Protein AF-A0A7V9UKA4-F1 (afdb_monomer)

Sequence (189 aa):
MPNAYIVPIPAGATAKKGDIVLTWWQSGSGMNRATVVDDATPTEPVVRYLDIGYDNPAKSKDGTTGIGQMEEKLKPNSFVKINNPLEPGTSVAIQDGANMKKVQIIRVAGDKVFTVSPSGKIAVYDKARCTPMPIKSAAKAGETVKAVWAAMWIKDGTVTKVDPKIGRVFIKFGTDDKETAVPFGDVMK

pLDDT: mean 94.83, std 5.02, range [57.69, 98.62]

Structure (mmCIF, N/CA/C/O backbone):
data_AF-A0A7V9UKA4-F1
#
_entry.id   AF-A0A7V9UKA4-F1
#
loop_
_atom_site.group_PDB
_atom_site.id
_atom_site.type_symbol
_atom_site.label_atom_id
_atom_site.label_alt_id
_atom_site.label_comp_id
_atom_site.label_asym_id
_atom_site.label_entity_id
_atom_site.label_seq_id
_atom_site.pdbx_PDB_ins_code
_atom_site.Cartn_x
_atom_site.Cartn_y
_atom_site.Cartn_z
_atom_site.occupancy
_atom_site.B_iso_or_equiv
_atom_site.auth_seq_id
_atom_site.auth_comp_id
_atom_site.auth_asym_id
_atom_site.auth_atom_id
_atom_site.pdbx_PDB_model_num
ATOM 1 N N . MET A 1 1 ? -26.546 3.179 -6.352 1.00 57.69 1 MET A N 1
ATOM 2 C CA . MET A 1 1 ? -25.143 2.866 -6.707 1.00 57.69 1 MET A CA 1
ATOM 3 C C . MET A 1 1 ? -25.054 1.376 -7.016 1.00 57.69 1 MET A C 1
ATOM 5 O O . MET A 1 1 ? -25.584 0.615 -6.217 1.00 57.69 1 MET A O 1
ATOM 9 N N . PRO A 1 2 ? -24.470 0.936 -8.146 1.00 69.50 2 PRO A N 1
ATOM 10 C CA . PRO A 1 2 ? -24.346 -0.493 -8.442 1.00 69.50 2 PRO A CA 1
ATOM 11 C C . PRO A 1 2 ? -23.489 -1.210 -7.388 1.00 69.50 2 PRO A C 1
ATOM 13 O O . PRO A 1 2 ? -22.457 -0.682 -6.973 1.00 69.50 2 PRO A O 1
ATOM 16 N N . ASN A 1 3 ? -23.864 -2.432 -6.997 1.00 78.12 3 ASN A N 1
ATOM 17 C CA . ASN A 1 3 ? -23.178 -3.197 -5.939 1.00 78.12 3 ASN A CA 1
ATOM 18 C C . ASN A 1 3 ? -21.689 -3.468 -6.2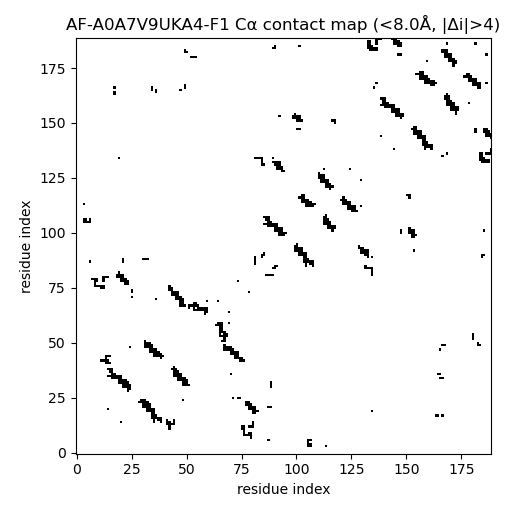26 1.00 78.12 3 ASN A C 1
ATOM 20 O O . ASN A 1 3 ? -20.928 -3.787 -5.315 1.00 78.12 3 ASN A O 1
ATOM 24 N N . ALA A 1 4 ? -21.257 -3.355 -7.484 1.00 77.31 4 ALA A N 1
ATOM 25 C CA . ALA A 1 4 ? -19.863 -3.526 -7.886 1.00 77.31 4 ALA A CA 1
ATOM 26 C C . ALA A 1 4 ? -18.916 -2.458 -7.302 1.00 77.31 4 ALA A C 1
ATOM 28 O O . ALA A 1 4 ? -17.730 -2.734 -7.160 1.00 77.31 4 ALA A O 1
ATOM 29 N N . TYR A 1 5 ? -19.436 -1.279 -6.939 1.00 82.69 5 TYR A N 1
ATOM 30 C CA . TYR A 1 5 ? -18.663 -0.165 -6.371 1.00 82.69 5 TYR A CA 1
ATOM 31 C C . TYR A 1 5 ? -18.590 -0.189 -4.838 1.00 82.69 5 TYR A C 1
ATOM 33 O O . TYR A 1 5 ? -17.921 0.649 -4.241 1.00 82.69 5 TYR A O 1
ATOM 41 N N . ILE A 1 6 ? -19.302 -1.116 -4.192 1.00 86.50 6 ILE A N 1
ATOM 42 C CA . ILE A 1 6 ? -19.389 -1.192 -2.733 1.00 86.50 6 ILE A CA 1
ATOM 43 C C . ILE A 1 6 ? -18.316 -2.143 -2.217 1.00 86.50 6 ILE A C 1
ATOM 45 O O . ILE A 1 6 ? -18.329 -3.332 -2.542 1.00 86.50 6 ILE A O 1
ATOM 49 N N . VAL A 1 7 ? -17.441 -1.626 -1.355 1.00 91.19 7 VAL A N 1
ATOM 50 C CA . VAL A 1 7 ? -16.582 -2.444 -0.497 1.00 91.19 7 VAL A CA 1
ATOM 51 C C . VAL A 1 7 ? -17.250 -2.542 0.879 1.00 91.19 7 VAL A C 1
ATOM 53 O O . VAL A 1 7 ? -17.412 -1.512 1.536 1.00 91.19 7 VAL A O 1
ATOM 56 N N . PRO A 1 8 ? -17.689 -3.735 1.317 1.00 91.38 8 PRO A N 1
ATOM 57 C CA . PRO A 1 8 ? -18.353 -3.885 2.605 1.00 91.38 8 PRO A CA 1
ATOM 58 C C . PRO A 1 8 ? -17.350 -3.722 3.750 1.00 91.38 8 PRO A C 1
ATOM 60 O O . PRO A 1 8 ? -16.280 -4.330 3.733 1.00 91.38 8 PRO A O 1
ATOM 63 N N . ILE A 1 9 ? -17.721 -2.938 4.763 1.00 93.12 9 ILE A N 1
ATOM 64 C CA . ILE A 1 9 ? -16.944 -2.806 5.997 1.00 93.12 9 ILE A CA 1
ATOM 65 C C . ILE A 1 9 ? -17.512 -3.778 7.037 1.00 93.12 9 ILE A C 1
ATOM 67 O O . ILE A 1 9 ? -18.691 -3.658 7.382 1.00 93.12 9 ILE A O 1
ATOM 71 N N . PRO A 1 10 ? -16.724 -4.752 7.530 1.00 91.88 10 PRO A N 1
ATOM 72 C CA . PRO A 1 10 ? -17.201 -5.678 8.543 1.00 91.88 10 PRO A CA 1
ATOM 73 C C . PRO A 1 10 ? -17.415 -4.954 9.875 1.00 91.88 10 PRO A C 1
ATOM 75 O O . PRO A 1 10 ? -16.593 -4.143 10.304 1.00 91.88 10 PRO A O 1
ATOM 78 N N . ALA A 1 11 ? -18.521 -5.274 10.545 1.00 93.62 11 ALA A N 1
ATOM 79 C CA . ALA A 1 11 ? -18.780 -4.789 11.892 1.00 93.62 11 ALA A CA 1
ATOM 80 C C . ALA A 1 11 ? -17.779 -5.403 12.884 1.00 93.62 11 ALA A C 1
ATOM 82 O O . ALA A 1 11 ? -17.456 -6.587 12.799 1.00 93.62 11 ALA A O 1
ATOM 83 N N . GLY A 1 12 ? -17.297 -4.598 13.831 1.00 94.12 12 GLY A N 1
ATOM 84 C CA . GLY A 1 12 ? -16.370 -5.037 14.873 1.00 94.12 12 GLY A CA 1
ATOM 85 C C . GLY A 1 12 ? -14.964 -5.361 14.364 1.00 94.12 12 GLY A C 1
ATOM 86 O O . GLY A 1 12 ? -14.236 -6.097 15.029 1.00 94.12 12 GLY A O 1
ATOM 87 N N . ALA A 1 13 ? -14.575 -4.846 13.191 1.00 95.19 13 ALA A N 1
ATOM 88 C CA . ALA A 1 13 ? -13.227 -5.028 12.667 1.00 95.19 13 ALA A CA 1
ATOM 89 C C . ALA A 1 13 ? -12.173 -4.547 13.677 1.00 95.19 13 ALA A C 1
ATOM 91 O O . ALA A 1 13 ? -12.314 -3.483 14.283 1.00 95.19 13 ALA A O 1
ATOM 92 N N . THR A 1 14 ? -11.098 -5.321 13.824 1.00 97.94 14 THR A N 1
ATOM 93 C CA . THR A 1 14 ? -9.922 -4.941 14.612 1.00 97.94 14 THR A CA 1
ATOM 94 C C . THR A 1 14 ? -8.667 -5.021 13.756 1.00 97.94 14 THR A C 1
ATOM 96 O O . THR A 1 14 ? -8.581 -5.831 12.826 1.00 97.94 14 THR A O 1
ATO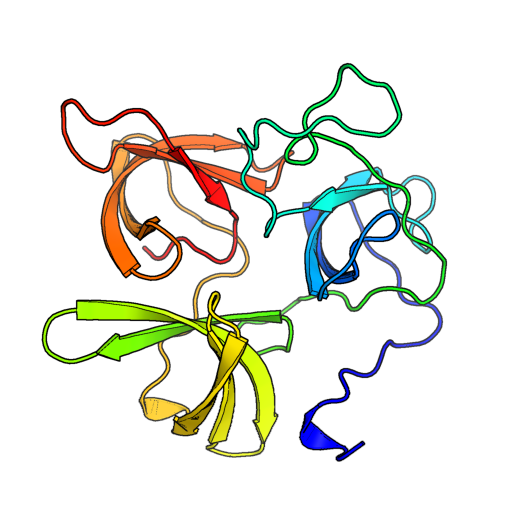M 99 N N . ALA A 1 15 ? -7.681 -4.186 14.064 1.00 98.19 15 ALA A N 1
ATOM 100 C CA . ALA A 1 15 ? -6.366 -4.243 13.446 1.00 98.19 15 ALA A CA 1
ATOM 101 C C . ALA A 1 15 ? -5.264 -4.083 14.497 1.00 98.19 15 ALA A C 1
ATOM 103 O O . ALA A 1 15 ? -5.471 -3.487 15.551 1.00 98.19 15 ALA A O 1
ATOM 104 N N . LYS A 1 16 ? -4.103 -4.655 14.195 1.00 98.38 16 LYS A N 1
ATOM 105 C CA . LYS A 1 16 ? -2.895 -4.637 15.013 1.00 98.38 16 LYS A CA 1
ATOM 106 C C . LYS A 1 16 ? -1.825 -3.785 14.350 1.00 98.38 16 LYS A C 1
ATOM 108 O O . LYS A 1 16 ? -1.832 -3.603 13.131 1.00 98.38 16 LYS A O 1
ATOM 113 N N . LYS A 1 17 ? -0.856 -3.319 15.133 1.00 98.44 17 LYS A N 1
ATOM 114 C CA . LYS A 1 17 ? 0.295 -2.573 14.619 1.00 98.44 17 LYS A CA 1
ATOM 115 C C . LYS A 1 17 ? 0.997 -3.325 13.485 1.00 98.44 17 LYS A C 1
ATOM 117 O O . LYS A 1 17 ? 1.317 -4.506 13.595 1.00 98.44 17 LYS A O 1
ATOM 122 N N . GLY A 1 18 ? 1.246 -2.617 12.385 1.00 97.31 18 GLY A N 1
ATOM 123 C CA . GLY A 1 18 ? 1.841 -3.150 11.162 1.00 97.31 18 GLY A CA 1
ATOM 124 C C . GLY A 1 18 ? 0.862 -3.851 10.217 1.00 97.31 18 GLY A C 1
ATOM 125 O O . GLY A 1 18 ? 1.293 -4.317 9.161 1.00 97.31 18 GLY A O 1
ATOM 126 N N . ASP A 1 19 ? -0.426 -3.963 10.546 1.00 98.19 19 ASP A N 1
ATOM 127 C CA . ASP A 1 19 ? -1.443 -4.369 9.573 1.00 98.19 19 ASP A CA 1
ATOM 128 C C . ASP A 1 19 ? -1.652 -3.286 8.510 1.00 98.19 19 ASP A C 1
ATOM 130 O O . ASP A 1 19 ? -1.453 -2.098 8.767 1.00 98.19 19 ASP A O 1
ATOM 134 N N . ILE A 1 20 ? -2.090 -3.701 7.318 1.00 98.31 20 ILE A N 1
ATOM 135 C CA . ILE A 1 20 ? -2.572 -2.783 6.284 1.00 98.31 20 ILE A CA 1
ATOM 136 C C . ILE A 1 20 ? -4.091 -2.884 6.225 1.00 98.31 20 ILE A C 1
ATOM 138 O O . ILE A 1 20 ? -4.659 -3.977 6.212 1.00 98.31 20 ILE A O 1
ATOM 142 N N . VAL A 1 21 ? -4.749 -1.732 6.189 1.00 98.38 21 VAL A N 1
ATOM 143 C CA . VAL A 1 21 ? -6.203 -1.617 6.111 1.00 98.38 21 VAL A CA 1
ATOM 144 C C . VAL A 1 21 ? -6.605 -0.776 4.905 1.00 98.38 21 VAL A C 1
ATOM 146 O O . VAL A 1 21 ? -5.865 0.111 4.484 1.00 98.38 21 VAL A O 1
ATOM 149 N N . LEU A 1 22 ? -7.787 -1.043 4.360 1.00 98.12 22 LEU A N 1
ATOM 150 C CA . LEU A 1 22 ? -8.490 -0.161 3.440 1.00 98.12 22 LEU A CA 1
ATOM 151 C C . LEU A 1 22 ? -9.495 0.679 4.226 1.00 98.12 22 LEU A C 1
ATOM 153 O O . LEU A 1 22 ? -10.299 0.138 4.982 1.00 98.12 22 LEU A O 1
ATOM 157 N N . THR A 1 23 ? -9.478 1.988 4.023 1.00 97.88 23 THR A N 1
ATOM 158 C CA . THR A 1 23 ? -10.408 2.942 4.634 1.00 97.88 23 THR A CA 1
ATOM 159 C C . THR A 1 23 ? -10.635 4.116 3.672 1.00 97.88 23 THR A C 1
ATOM 161 O O . THR A 1 23 ? -10.230 4.067 2.509 1.00 97.88 23 THR A O 1
ATOM 164 N N . TRP A 1 24 ? -11.288 5.178 4.126 1.00 95.44 24 TRP A N 1
ATOM 165 C CA . TRP A 1 24 ? -11.233 6.487 3.480 1.00 95.44 24 TRP A CA 1
ATOM 166 C C . TRP A 1 24 ? -10.395 7.445 4.329 1.00 95.44 24 TRP A C 1
ATOM 168 O O . TRP A 1 24 ? -10.220 7.230 5.529 1.00 95.44 24 TRP A O 1
ATOM 178 N N . TRP A 1 25 ? -9.889 8.516 3.719 1.00 95.12 25 TRP A N 1
ATOM 179 C CA . TRP A 1 25 ? -9.182 9.557 4.463 1.00 95.12 25 TRP A CA 1
ATOM 180 C C . TRP A 1 25 ? -10.149 10.293 5.408 1.00 95.12 25 TRP A C 1
ATOM 182 O O . TRP A 1 25 ? -10.995 11.061 4.954 1.00 95.12 25 TRP A O 1
ATOM 192 N N . GLN A 1 26 ? -10.043 10.055 6.721 1.00 94.38 26 GLN A N 1
ATOM 193 C CA . GLN A 1 26 ? -11.027 10.494 7.727 1.00 94.38 26 GLN A CA 1
ATOM 194 C C . GLN A 1 26 ? -11.176 12.019 7.834 1.00 94.38 26 GLN A C 1
ATOM 196 O O . GLN A 1 26 ? -12.272 12.508 8.118 1.00 94.38 26 GLN A O 1
ATOM 201 N N . SER A 1 27 ? -10.101 12.765 7.588 1.00 92.12 27 SER A N 1
ATOM 202 C CA . SER A 1 27 ? -10.084 14.235 7.560 1.00 92.12 27 SER A CA 1
ATOM 203 C C . SER A 1 27 ? -10.060 14.835 6.153 1.00 92.12 27 SER A C 1
ATOM 205 O O . SER A 1 27 ? -9.996 16.060 6.033 1.00 92.12 27 SER A O 1
ATOM 207 N N . GLY A 1 28 ? -10.149 14.012 5.108 1.00 91.50 28 GLY A N 1
ATOM 208 C CA . GLY A 1 28 ? -10.178 14.454 3.719 1.00 91.50 28 GLY A CA 1
ATOM 209 C C . GLY A 1 28 ? -11.152 13.635 2.883 1.00 91.50 28 GLY A C 1
ATOM 210 O O . GLY A 1 28 ? -12.304 13.433 3.267 1.00 91.50 28 GLY A O 1
ATOM 211 N N . SER A 1 29 ? -10.713 13.207 1.702 1.00 88.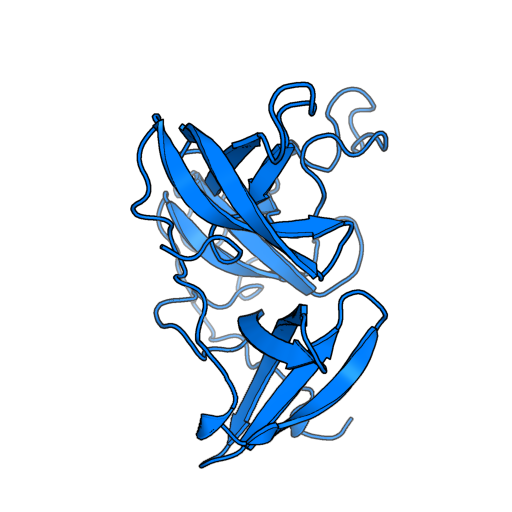62 29 SER A N 1
ATOM 212 C CA . SER A 1 29 ? -11.549 12.455 0.770 1.00 88.62 29 SER A CA 1
ATOM 213 C C . SER A 1 29 ? -10.784 11.316 0.105 1.00 88.62 29 SER A C 1
ATOM 215 O O . SER A 1 29 ? -9.554 11.288 0.063 1.00 88.62 29 SER A O 1
ATOM 217 N N . GLY A 1 30 ? -11.547 10.367 -0.434 1.00 90.00 30 GLY A N 1
ATOM 218 C CA . GLY A 1 30 ? -11.014 9.266 -1.222 1.00 90.00 30 GLY A CA 1
ATOM 219 C C . GLY A 1 30 ? -10.666 8.026 -0.406 1.00 90.00 30 GLY A C 1
ATOM 220 O O . GLY A 1 30 ? -10.303 8.076 0.773 1.00 90.00 30 GLY A O 1
ATOM 221 N N . MET A 1 31 ? -10.792 6.889 -1.081 1.00 93.56 31 MET A N 1
ATOM 222 C CA . MET A 1 31 ? -10.379 5.585 -0.584 1.00 93.56 31 MET A CA 1
ATOM 223 C C . MET A 1 31 ? -8.853 5.538 -0.469 1.00 93.56 31 MET A C 1
ATOM 225 O O . MET A 1 31 ? -8.152 5.950 -1.388 1.00 93.56 31 MET A O 1
ATOM 229 N N . ASN A 1 32 ? -8.352 5.040 0.655 1.00 96.12 32 ASN A N 1
ATOM 230 C CA . ASN A 1 32 ? -6.932 4.954 0.947 1.00 96.12 32 ASN A CA 1
ATOM 231 C C . ASN A 1 32 ? -6.614 3.635 1.647 1.00 96.12 32 ASN A C 1
ATOM 233 O O . ASN A 1 32 ? -7.305 3.214 2.578 1.00 96.12 32 ASN A O 1
ATOM 237 N N . ARG A 1 33 ? -5.498 3.025 1.261 1.00 97.81 33 ARG A N 1
ATOM 238 C CA . ARG A 1 33 ? -4.779 2.090 2.119 1.00 97.81 33 ARG A CA 1
ATOM 239 C C . ARG A 1 33 ? -4.073 2.859 3.228 1.00 97.81 33 ARG A C 1
ATOM 241 O O . ARG A 1 33 ? -3.568 3.961 3.004 1.00 97.81 33 ARG A O 1
ATOM 248 N N . ALA A 1 34 ? -3.972 2.255 4.401 1.00 98.38 34 ALA A N 1
ATOM 249 C CA . ALA A 1 34 ? -3.218 2.796 5.522 1.00 98.38 34 ALA A CA 1
ATOM 250 C C . ALA A 1 34 ? -2.497 1.676 6.280 1.00 98.38 34 ALA A C 1
ATOM 252 O O . ALA A 1 34 ? -2.989 0.550 6.339 1.00 98.38 34 ALA A O 1
ATOM 253 N N . THR A 1 35 ? -1.336 1.984 6.856 1.00 98.44 35 THR A N 1
ATOM 254 C CA . THR A 1 35 ? -0.640 1.086 7.786 1.00 98.44 35 THR A CA 1
ATOM 255 C C . THR A 1 35 ? -1.002 1.456 9.216 1.00 98.44 35 THR A C 1
ATOM 257 O O . THR A 1 35 ? -1.033 2.639 9.556 1.00 98.44 35 THR A O 1
ATOM 260 N N . VAL A 1 36 ? -1.247 0.463 10.064 1.00 98.62 36 VAL A N 1
ATOM 261 C CA . VAL A 1 36 ? -1.496 0.683 11.493 1.00 98.62 36 VAL A CA 1
ATOM 262 C C . VAL A 1 36 ? -0.181 0.961 12.209 1.00 98.62 36 VAL A C 1
ATOM 264 O O . VAL A 1 36 ? 0.754 0.162 12.126 1.00 98.62 36 VAL A O 1
ATOM 267 N N . VAL A 1 37 ? -0.113 2.082 12.924 1.00 98.38 37 VAL A N 1
ATOM 268 C CA . VAL A 1 37 ? 1.076 2.520 13.675 1.00 98.38 37 VAL A CA 1
ATOM 269 C C . VAL A 1 37 ? 0.897 2.389 15.193 1.00 98.38 37 VAL A C 1
ATOM 271 O O . VAL A 1 37 ? 1.891 2.186 15.899 1.00 98.38 37 VAL A O 1
ATOM 274 N N . ASP A 1 38 ? -0.351 2.411 15.671 1.00 98.44 38 ASP A N 1
ATOM 275 C CA . ASP A 1 38 ? -0.747 2.187 17.067 1.00 98.44 38 ASP A CA 1
ATOM 276 C C . ASP A 1 38 ? -2.080 1.417 17.124 1.00 98.44 38 ASP A C 1
ATOM 278 O O . ASP A 1 38 ? -3.039 1.756 16.426 1.00 98.44 38 ASP A O 1
ATOM 282 N N . ASP A 1 39 ? -2.123 0.369 17.941 1.00 98.12 39 ASP A N 1
ATOM 283 C CA . ASP A 1 39 ? -3.259 -0.518 18.178 1.00 98.12 39 ASP A CA 1
ATOM 284 C C . ASP A 1 39 ? -3.683 -0.581 19.657 1.00 98.12 39 ASP A C 1
ATOM 286 O O . ASP A 1 39 ? -4.350 -1.530 20.063 1.00 98.12 39 ASP A O 1
ATOM 290 N N . ALA A 1 40 ? -3.377 0.447 20.460 1.00 98.38 40 ALA A N 1
ATOM 291 C CA . ALA A 1 40 ? -3.860 0.571 21.840 1.00 98.38 40 ALA A CA 1
ATOM 292 C C . ALA A 1 40 ? -5.396 0.474 21.948 1.00 98.38 40 ALA A C 1
ATOM 294 O O . ALA A 1 40 ? -5.934 0.021 22.957 1.00 98.38 40 ALA A O 1
ATOM 295 N N . THR A 1 41 ? -6.121 0.870 20.896 1.00 98.19 41 THR A N 1
ATOM 296 C CA . THR A 1 41 ? -7.554 0.594 20.718 1.00 98.19 41 THR A CA 1
ATOM 297 C C . THR A 1 41 ? -7.769 -0.097 19.364 1.00 98.19 41 THR A C 1
ATOM 299 O O . THR A 1 41 ? -7.950 0.588 18.361 1.00 98.19 41 THR A O 1
ATOM 302 N N . PRO A 1 42 ? -7.769 -1.443 19.287 1.00 98.06 42 PRO A N 1
ATOM 303 C CA . PRO A 1 42 ? -7.751 -2.169 18.008 1.00 98.06 42 PRO A CA 1
ATOM 304 C C . PRO A 1 42 ? -8.944 -1.917 17.073 1.00 98.06 42 PRO A C 1
ATOM 306 O O . PRO A 1 42 ? -8.827 -2.135 15.868 1.00 98.06 42 PRO A O 1
ATOM 309 N N . THR A 1 43 ? -10.094 -1.488 17.602 1.00 98.06 43 THR A N 1
ATOM 310 C CA . THR A 1 43 ? -11.293 -1.105 16.827 1.00 98.06 43 THR A CA 1
ATOM 311 C C . THR A 1 43 ? -11.226 0.317 16.267 1.00 98.06 43 THR A C 1
ATOM 313 O O . THR A 1 43 ? -12.031 0.682 15.414 1.00 98.06 43 THR A O 1
ATOM 316 N N . GLU A 1 44 ? -10.284 1.121 16.754 1.00 98.19 44 GLU A N 1
ATOM 317 C CA . GLU A 1 44 ? -10.030 2.508 16.365 1.00 98.19 44 GLU A CA 1
ATOM 318 C C . GLU A 1 44 ? -8.513 2.770 16.309 1.00 98.19 44 GLU A C 1
ATOM 320 O O . GLU A 1 44 ? -7.989 3.595 17.068 1.00 98.19 44 GLU A O 1
ATOM 325 N N . PRO A 1 45 ? -7.772 2.024 15.474 1.00 98.56 45 PRO A N 1
ATOM 326 C CA . PRO A 1 45 ? -6.321 2.119 15.437 1.00 98.56 45 PRO A CA 1
ATOM 327 C C . PRO A 1 45 ? -5.869 3.494 14.937 1.00 98.56 45 PRO A C 1
ATOM 329 O O . PRO A 1 45 ? -6.577 4.161 14.174 1.00 98.56 45 PRO A O 1
ATOM 332 N N . VAL A 1 46 ? -4.651 3.891 15.301 1.00 98.62 46 VAL A N 1
ATOM 333 C CA . VAL A 1 46 ? -3.972 5.025 14.665 1.00 98.62 46 VAL A CA 1
ATOM 334 C C . VAL A 1 46 ? -3.240 4.519 13.432 1.00 98.62 46 VAL A C 1
ATOM 336 O O . VAL A 1 46 ? -2.538 3.502 13.478 1.00 98.62 46 VAL A O 1
ATOM 339 N N . VAL A 1 47 ? -3.399 5.226 12.317 1.00 98.50 47 VAL A N 1
ATOM 340 C CA . VAL A 1 47 ? -2.838 4.827 11.027 1.00 98.50 47 VAL A CA 1
ATOM 341 C C . VAL A 1 47 ? -2.076 5.953 10.346 1.00 98.50 47 VAL A C 1
ATOM 343 O O . VAL A 1 47 ? -2.313 7.130 10.606 1.00 98.50 47 VAL A O 1
ATOM 346 N N . ARG A 1 48 ? -1.210 5.575 9.403 1.00 97.81 48 ARG A N 1
ATOM 347 C CA . ARG A 1 48 ? -0.627 6.476 8.404 1.00 97.81 48 ARG A CA 1
ATOM 348 C C . ARG A 1 48 ? -1.073 6.051 7.008 1.00 97.81 48 ARG A C 1
ATOM 350 O O . ARG A 1 48 ? -0.939 4.879 6.644 1.00 97.81 48 ARG A O 1
ATOM 357 N N . TYR A 1 49 ? -1.595 6.989 6.222 1.00 97.69 49 TYR A N 1
ATOM 358 C CA . TYR A 1 49 ? -2.075 6.701 4.869 1.00 97.69 49 TYR A CA 1
ATOM 359 C C . TYR A 1 49 ? -0.924 6.377 3.918 1.00 97.69 49 TYR A C 1
ATOM 361 O O . TYR A 1 49 ? 0.128 7.016 3.937 1.00 97.69 49 TYR A O 1
ATOM 369 N N . LEU A 1 50 ? -1.144 5.373 3.072 1.00 97.12 50 LEU A N 1
ATOM 370 C CA . LEU A 1 50 ? -0.172 4.856 2.114 1.00 97.12 50 LEU A CA 1
ATOM 371 C C . LEU A 1 50 ? -0.364 5.445 0.715 1.00 97.12 50 LEU A C 1
ATOM 373 O O . LEU A 1 50 ? 0.617 5.600 -0.011 1.00 97.12 50 LEU A O 1
ATOM 377 N N . ASP A 1 51 ? -1.590 5.824 0.355 1.00 95.19 51 ASP A N 1
ATOM 378 C CA . ASP A 1 51 ? -1.903 6.342 -0.983 1.00 95.19 51 ASP A CA 1
ATOM 379 C C . ASP A 1 51 ? -1.744 7.871 -1.097 1.00 95.19 51 ASP A C 1
ATOM 381 O O . ASP A 1 51 ? -1.793 8.425 -2.194 1.00 95.19 51 ASP A O 1
ATOM 385 N N . ILE A 1 52 ? -1.448 8.549 0.017 1.00 94.31 52 ILE A N 1
ATOM 386 C CA . ILE A 1 52 ? -0.965 9.932 0.032 1.00 94.31 52 ILE A CA 1
ATOM 387 C C . ILE A 1 52 ? 0.562 9.910 -0.109 1.00 94.31 52 ILE A C 1
ATOM 389 O O . ILE A 1 52 ? 1.253 9.161 0.592 1.00 94.31 52 ILE A O 1
ATOM 393 N N . GLY A 1 53 ? 1.089 10.728 -1.026 1.00 93.50 53 GLY A N 1
ATOM 394 C CA . GLY A 1 53 ? 2.532 10.870 -1.230 1.00 93.50 53 GLY A CA 1
ATOM 395 C C . GLY A 1 53 ? 3.234 11.279 0.065 1.00 93.50 53 GLY A C 1
ATOM 396 O O . GLY A 1 53 ? 2.799 12.216 0.726 1.00 93.50 53 GLY A O 1
ATOM 397 N N . TYR A 1 54 ? 4.307 10.578 0.432 1.00 95.25 54 TYR A N 1
ATOM 398 C CA . TYR A 1 54 ? 4.989 10.779 1.716 1.00 95.25 54 TYR A CA 1
ATOM 399 C C . TYR A 1 54 ? 5.491 12.219 1.899 1.00 95.25 54 TYR A C 1
ATOM 401 O O . TYR A 1 54 ? 5.260 12.823 2.941 1.00 95.25 54 TYR A O 1
ATOM 409 N N . ASP A 1 55 ? 6.082 12.789 0.848 1.00 93.31 55 ASP A N 1
ATOM 410 C CA . ASP A 1 55 ? 6.595 14.164 0.821 1.00 93.31 55 ASP A CA 1
ATOM 411 C C . ASP A 1 55 ? 5.583 15.150 0.215 1.00 93.31 55 ASP A C 1
ATOM 413 O O . ASP A 1 55 ? 5.956 16.139 -0.418 1.00 93.31 55 ASP A O 1
ATOM 417 N N . ASN A 1 56 ? 4.280 14.866 0.346 1.00 93.38 56 ASN A N 1
ATOM 418 C CA . ASN A 1 56 ? 3.243 15.771 -0.139 1.00 93.38 56 ASN A CA 1
ATOM 419 C C . ASN A 1 56 ? 3.405 17.157 0.526 1.00 93.38 56 ASN A C 1
ATOM 421 O O . ASN A 1 56 ? 3.485 17.228 1.756 1.00 93.38 56 ASN A O 1
ATOM 425 N N . PRO A 1 57 ? 3.440 18.255 -0.255 1.00 94.50 57 PRO A N 1
ATOM 426 C CA . PRO A 1 57 ? 3.695 19.590 0.283 1.00 94.50 57 PRO A CA 1
ATOM 427 C C . PRO A 1 57 ? 2.548 20.132 1.147 1.00 94.50 57 PRO A C 1
ATOM 429 O O . PRO A 1 57 ? 2.763 21.063 1.925 1.00 94.50 57 PRO A O 1
ATOM 432 N N . ALA A 1 58 ? 1.337 19.579 1.025 1.00 94.44 58 ALA A N 1
ATOM 433 C CA . ALA A 1 58 ? 0.196 20.006 1.821 1.00 94.44 58 ALA A CA 1
ATOM 434 C C . ALA A 1 58 ? 0.378 19.647 3.302 1.00 94.44 58 ALA A C 1
ATOM 436 O O . ALA A 1 58 ? 0.904 18.589 3.666 1.00 94.44 58 ALA A O 1
ATOM 437 N N . LYS A 1 59 ? -0.095 20.545 4.165 1.00 94.19 59 LYS A N 1
ATOM 438 C CA . LYS A 1 59 ? -0.019 20.408 5.618 1.00 94.19 59 LYS A CA 1
ATOM 439 C C . LYS A 1 59 ? -1.317 19.867 6.195 1.00 94.19 59 LYS A C 1
ATOM 441 O O . LYS A 1 59 ? -2.398 20.092 5.653 1.00 94.19 59 LYS A O 1
ATOM 446 N N . SER A 1 60 ? -1.183 19.134 7.291 1.00 91.69 60 SER A N 1
ATOM 447 C CA . SER A 1 60 ? -2.298 18.672 8.103 1.00 91.69 60 SER A CA 1
ATOM 448 C C . SER A 1 60 ? -2.945 19.854 8.842 1.00 91.69 60 SER A C 1
ATOM 450 O O . SER A 1 60 ? -2.480 20.994 8.764 1.00 91.69 60 SER A O 1
ATOM 452 N N . LYS A 1 61 ? -4.018 19.585 9.592 1.00 87.38 61 LYS A N 1
ATOM 453 C CA . LYS A 1 61 ? -4.725 20.607 10.382 1.00 87.38 61 LYS A CA 1
ATOM 454 C C . LYS A 1 61 ? -3.856 21.267 11.459 1.00 87.38 61 LYS A C 1
ATOM 456 O O . LYS A 1 61 ? -4.188 22.362 11.893 1.00 87.38 61 LYS A O 1
ATOM 461 N N . ASP A 1 62 ? -2.761 20.626 11.868 1.00 89.62 62 ASP A N 1
ATOM 462 C CA . ASP A 1 62 ? -1.778 21.194 12.799 1.00 89.62 62 ASP A CA 1
ATOM 463 C C . ASP A 1 62 ? -0.850 22.251 12.164 1.00 89.62 62 ASP A C 1
ATOM 465 O O . ASP A 1 62 ? -0.039 22.858 12.858 1.00 89.62 62 ASP A O 1
ATOM 469 N N . GLY A 1 63 ? -0.929 22.451 10.842 1.00 90.38 63 GLY A N 1
ATOM 470 C CA . GLY A 1 63 ? -0.125 23.414 10.089 1.00 90.38 63 GLY A CA 1
ATOM 471 C C . GLY A 1 63 ? 1.361 23.063 9.945 1.00 90.38 63 GLY A C 1
ATOM 472 O O . GLY A 1 63 ? 2.084 23.782 9.257 1.00 90.38 63 GLY A O 1
ATOM 473 N N . THR A 1 64 ? 1.837 21.962 10.533 1.00 91.88 64 THR A N 1
ATOM 474 C CA . THR A 1 64 ? 3.270 21.620 10.598 1.00 91.88 64 THR A CA 1
ATOM 475 C C . THR A 1 64 ? 3.574 20.272 9.948 1.00 91.88 64 THR A C 1
ATOM 477 O O . THR A 1 64 ? 4.486 20.181 9.111 1.00 91.88 64 THR A O 1
ATOM 480 N N . THR A 1 65 ? 2.767 19.251 10.232 1.00 93.88 65 THR A N 1
ATOM 481 C CA . THR A 1 65 ? 2.929 17.892 9.713 1.00 93.88 65 THR A CA 1
ATOM 482 C C . THR A 1 65 ? 2.458 17.817 8.261 1.00 93.88 65 THR A C 1
ATOM 484 O O . THR A 1 65 ? 1.414 18.361 7.907 1.00 93.88 65 THR A O 1
ATOM 487 N N . GLY A 1 66 ? 3.222 17.164 7.380 1.00 95.50 66 GLY A N 1
ATOM 488 C CA . GLY A 1 66 ? 2.780 16.902 6.005 1.00 95.50 66 GLY A CA 1
ATOM 489 C C . GLY A 1 66 ? 1.658 15.862 5.975 1.00 95.50 66 GLY A C 1
ATOM 490 O O . GLY A 1 66 ? 1.701 14.890 6.730 1.00 95.50 66 GLY A O 1
ATOM 491 N N . ILE A 1 67 ? 0.676 16.002 5.080 1.00 95.25 67 ILE A N 1
ATOM 492 C CA . ILE A 1 67 ? -0.454 15.051 5.012 1.00 95.25 67 ILE A CA 1
ATOM 493 C C . ILE A 1 67 ? -0.034 13.612 4.654 1.00 95.25 67 ILE A C 1
ATOM 495 O O . ILE A 1 67 ? -0.771 12.670 4.920 1.00 95.25 67 ILE A O 1
ATOM 499 N N . GLY A 1 68 ? 1.158 13.414 4.080 1.00 94.44 68 GLY A N 1
ATOM 500 C CA . GLY A 1 68 ? 1.735 12.085 3.833 1.00 94.44 68 GLY A CA 1
ATOM 501 C C . GLY A 1 68 ? 2.390 11.428 5.053 1.00 94.44 68 GLY A C 1
ATOM 502 O O . GLY A 1 68 ? 2.731 10.243 5.014 1.00 94.44 68 GLY A O 1
ATOM 503 N N . GLN A 1 69 ? 2.588 12.198 6.126 1.00 96.31 69 GLN A N 1
ATOM 504 C CA . GLN A 1 69 ? 3.304 11.801 7.342 1.00 96.31 69 GLN A CA 1
ATOM 505 C C . GLN A 1 69 ? 2.422 11.860 8.591 1.00 96.31 69 GLN A C 1
ATOM 507 O O . GLN A 1 69 ? 2.834 11.366 9.638 1.00 96.31 69 GLN A O 1
ATOM 512 N N . MET A 1 70 ? 1.226 12.441 8.482 1.00 95.62 70 MET A N 1
ATOM 513 C CA . MET A 1 70 ? 0.283 12.537 9.587 1.00 95.62 70 MET A CA 1
ATOM 514 C C . MET A 1 70 ? -0.207 11.165 10.043 1.00 95.62 70 MET A C 1
ATOM 516 O O . MET A 1 70 ? -0.304 10.210 9.266 1.00 95.62 70 MET A O 1
ATOM 520 N N . GLU A 1 71 ? -0.555 11.112 11.318 1.00 96.62 71 GLU A N 1
ATOM 521 C CA . GLU A 1 71 ? -1.176 9.964 11.952 1.00 96.62 71 GLU A CA 1
ATOM 522 C C . GLU A 1 71 ? -2.614 10.320 12.301 1.00 96.62 71 GLU A C 1
ATOM 524 O O . GLU A 1 71 ? -2.905 11.430 12.747 1.00 96.62 71 GLU A O 1
ATOM 529 N N . GLU A 1 72 ? -3.532 9.395 12.047 1.00 96.50 72 GLU A N 1
ATOM 530 C CA . GLU A 1 72 ? -4.951 9.636 12.263 1.00 96.50 72 GLU A CA 1
ATOM 531 C C . GLU A 1 72 ? -5.608 8.427 12.914 1.00 96.50 72 GLU A C 1
ATOM 533 O O . GLU A 1 72 ? -5.404 7.287 12.495 1.00 96.50 72 GLU A O 1
ATOM 538 N N . LYS A 1 73 ? -6.405 8.685 13.953 1.00 97.94 73 LYS A N 1
ATOM 539 C CA . LYS A 1 73 ? -7.217 7.662 14.603 1.00 97.94 73 LYS A CA 1
ATOM 540 C C . LYS A 1 73 ? -8.422 7.344 13.720 1.00 97.94 73 LYS A C 1
ATOM 542 O O . LYS A 1 73 ? -9.207 8.234 13.387 1.00 97.94 73 LYS A O 1
ATOM 547 N N . LEU A 1 74 ? -8.572 6.080 13.340 1.00 98.25 74 LEU A N 1
ATOM 548 C CA . LEU A 1 74 ? -9.728 5.622 12.579 1.00 98.25 74 LEU A CA 1
ATOM 549 C C . LEU A 1 74 ? -10.971 5.537 13.464 1.00 98.25 74 LEU A C 1
ATOM 551 O O . LEU A 1 74 ? -10.889 5.215 14.645 1.00 98.25 74 LEU A O 1
ATOM 555 N N . LYS A 1 75 ? -12.142 5.785 12.873 1.00 97.50 75 LYS A N 1
ATOM 556 C CA . LYS A 1 75 ? -13.433 5.599 13.552 1.00 97.50 75 LYS A CA 1
ATOM 557 C C . LYS A 1 75 ? -13.755 4.100 13.684 1.00 97.50 75 LYS A C 1
ATOM 559 O O . LYS A 1 75 ? -13.307 3.318 12.839 1.00 97.50 75 LYS A O 1
ATOM 564 N N . PRO A 1 76 ? -14.593 3.677 14.643 1.00 96.94 76 PRO A N 1
ATOM 565 C CA . PRO A 1 76 ? -15.099 2.307 14.664 1.00 96.94 76 PRO A CA 1
ATOM 566 C C . PRO A 1 76 ? -15.804 1.962 13.348 1.00 96.94 76 PRO A C 1
ATOM 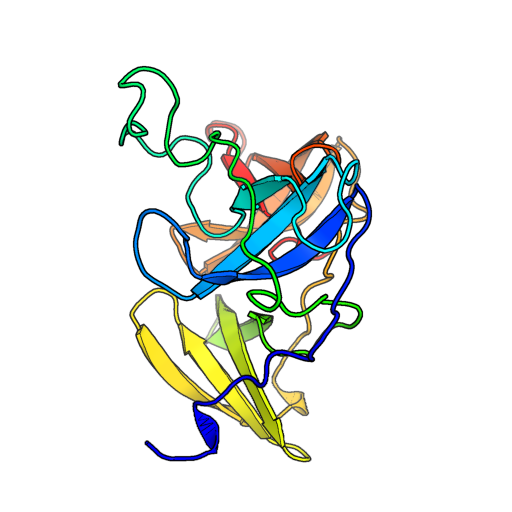568 O O .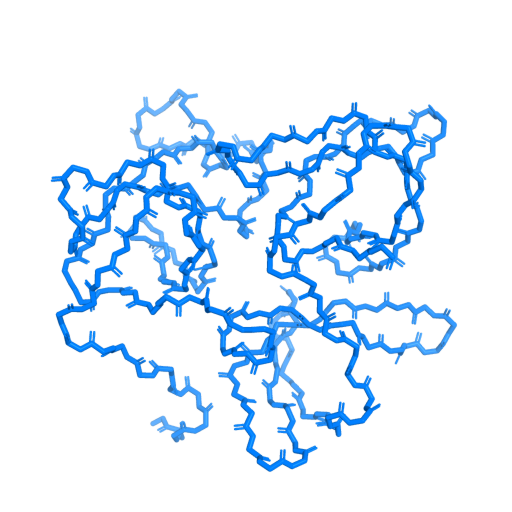 PRO A 1 76 ? -16.465 2.819 12.760 1.00 96.94 76 PRO A O 1
ATOM 571 N N . ASN A 1 77 ? -15.693 0.709 12.895 1.00 96.81 77 ASN A N 1
ATOM 572 C CA . ASN A 1 77 ? -16.361 0.221 11.678 1.00 96.81 77 ASN A CA 1
ATOM 573 C C . ASN A 1 77 ? -16.085 1.095 10.436 1.00 96.81 77 ASN A C 1
ATOM 575 O O . ASN A 1 77 ? -16.976 1.326 9.619 1.00 96.81 77 ASN A O 1
ATOM 579 N N . SER A 1 78 ? -14.857 1.608 10.304 1.00 96.94 78 SER A N 1
ATOM 580 C CA . SER A 1 78 ? -14.452 2.484 9.192 1.00 96.94 78 SER A CA 1
ATOM 581 C C . SER A 1 78 ? -13.395 1.879 8.269 1.00 96.94 78 SER A C 1
ATOM 583 O O . SER A 1 78 ? -12.893 2.556 7.369 1.00 96.94 78 SER A O 1
ATOM 585 N N . PHE A 1 79 ? -13.028 0.616 8.482 1.00 98.12 79 PHE A N 1
ATOM 586 C CA . PHE A 1 79 ? -11.943 -0.013 7.745 1.00 98.12 79 PHE A CA 1
ATOM 587 C C . PHE A 1 79 ? -12.159 -1.504 7.514 1.00 98.12 79 PHE A C 1
ATOM 589 O O . PHE A 1 79 ? -12.845 -2.191 8.269 1.00 98.12 79 PHE A O 1
ATOM 596 N N . VAL A 1 80 ? -11.503 -2.005 6.473 1.00 97.25 80 VAL A N 1
ATOM 597 C CA . VAL A 1 80 ? -11.363 -3.428 6.174 1.00 97.25 80 VAL A CA 1
ATOM 598 C C . VAL A 1 80 ? -9.894 -3.786 6.312 1.00 97.25 80 VAL A C 1
ATOM 600 O O . VAL A 1 80 ? -9.035 -3.110 5.750 1.00 97.25 80 VAL A O 1
ATOM 603 N N . LYS A 1 81 ? -9.582 -4.851 7.044 1.00 97.44 81 LYS A N 1
ATOM 604 C CA . LYS A 1 81 ? -8.219 -5.378 7.093 1.00 97.44 81 LYS A CA 1
ATOM 605 C C . LYS A 1 81 ? -7.875 -6.064 5.772 1.00 97.44 81 LYS A C 1
ATOM 607 O O . LYS A 1 81 ? -8.638 -6.914 5.326 1.00 97.44 81 LYS A O 1
ATOM 612 N N . ILE A 1 82 ? -6.731 -5.717 5.185 1.00 97.38 82 ILE A N 1
ATOM 613 C CA . ILE A 1 82 ? -6.217 -6.353 3.971 1.00 97.38 82 ILE A CA 1
ATOM 614 C C . ILE A 1 82 ? -5.263 -7.472 4.391 1.00 97.38 82 ILE A C 1
ATOM 616 O O . ILE A 1 82 ? -4.198 -7.211 4.954 1.00 97.38 82 ILE A O 1
ATOM 620 N N . ASN A 1 83 ? -5.644 -8.715 4.116 1.00 94.50 83 ASN A N 1
ATOM 621 C CA . ASN A 1 83 ? -4.876 -9.902 4.488 1.00 94.50 83 ASN A CA 1
ATOM 622 C C . ASN A 1 83 ? -4.237 -10.583 3.279 1.00 94.50 83 ASN A C 1
ATOM 624 O O . ASN A 1 83 ? -3.160 -11.161 3.416 1.00 94.50 83 ASN A O 1
ATOM 628 N N . ASN A 1 84 ? -4.870 -10.500 2.104 1.00 95.44 84 ASN A N 1
ATOM 629 C CA . ASN A 1 84 ? -4.433 -11.227 0.914 1.00 95.44 84 ASN A CA 1
ATOM 630 C C . ASN A 1 84 ? -4.303 -10.323 -0.320 1.00 95.44 84 ASN A C 1
ATOM 632 O O . ASN A 1 84 ? -5.073 -9.372 -0.487 1.00 95.44 84 ASN A O 1
ATOM 636 N N . PRO A 1 85 ? -3.347 -10.608 -1.224 1.00 94.75 85 PRO A N 1
ATOM 637 C CA . PRO A 1 85 ? -3.369 -10.024 -2.557 1.00 94.75 85 PRO A CA 1
ATOM 638 C C . PRO A 1 85 ? -4.714 -10.304 -3.237 1.00 94.75 85 PRO A C 1
ATOM 640 O O . PRO A 1 85 ? -5.337 -11.335 -2.989 1.00 94.75 85 PRO A O 1
ATOM 643 N N . LEU A 1 86 ? -5.133 -9.415 -4.138 1.00 95.31 86 LEU A N 1
ATOM 644 C CA . LEU A 1 86 ? -6.417 -9.496 -4.846 1.00 95.31 86 LEU A CA 1
ATOM 645 C C . LEU A 1 86 ? -7.664 -9.226 -3.984 1.00 95.31 86 LEU A C 1
ATOM 647 O O . LEU A 1 86 ? -8.785 -9.456 -4.435 1.00 95.31 86 LEU A O 1
ATOM 651 N N . GLU A 1 87 ? -7.496 -8.679 -2.783 1.00 95.88 87 GLU A N 1
ATOM 652 C CA . GLU A 1 87 ? -8.588 -8.078 -2.012 1.00 95.88 87 GLU A CA 1
ATOM 653 C C . GLU A 1 87 ? -8.835 -6.615 -2.438 1.00 95.88 87 GLU A C 1
ATOM 655 O O . GLU A 1 87 ? -7.930 -5.968 -2.986 1.00 95.88 87 GLU A O 1
ATOM 660 N N . PRO A 1 88 ? -10.040 -6.057 -2.200 1.00 96.19 88 PRO A N 1
ATOM 661 C CA . PRO A 1 88 ? -10.304 -4.636 -2.407 1.00 96.19 88 PRO A CA 1
ATOM 662 C C . PRO A 1 88 ? -9.235 -3.746 -1.766 1.00 96.19 88 PRO A C 1
ATOM 664 O O . PRO A 1 88 ? -8.751 -4.011 -0.666 1.00 96.19 88 PRO A O 1
ATOM 667 N N . GLY A 1 89 ? -8.857 -2.682 -2.468 1.00 96.12 89 GLY A N 1
ATOM 668 C CA . GLY A 1 89 ? -7.808 -1.756 -2.056 1.00 96.12 89 GLY A CA 1
ATOM 669 C C . GLY A 1 89 ? -6.396 -2.181 -2.452 1.00 96.12 89 GLY A C 1
ATOM 670 O O . GLY A 1 89 ? -5.540 -1.306 -2.579 1.00 96.12 89 GLY A O 1
ATOM 671 N N . THR A 1 90 ? -6.130 -3.471 -2.695 1.00 97.56 90 THR A N 1
ATOM 672 C CA . THR A 1 90 ? -4.812 -3.918 -3.181 1.00 97.56 90 THR A CA 1
ATOM 673 C C . THR A 1 90 ? -4.551 -3.465 -4.618 1.00 97.56 90 THR A C 1
ATOM 675 O O . THR A 1 90 ? -5.479 -3.188 -5.379 1.00 97.56 90 THR A O 1
ATOM 678 N N . SER A 1 91 ? -3.274 -3.366 -4.988 1.00 97.25 91 SER A N 1
ATOM 679 C CA . SER A 1 91 ? -2.855 -3.019 -6.346 1.00 97.25 91 SER A CA 1
ATOM 680 C C . SER A 1 91 ? -2.537 -4.281 -7.149 1.00 97.25 91 SER A C 1
ATOM 682 O O . SER A 1 91 ? -2.004 -5.261 -6.622 1.00 97.25 91 SER A O 1
ATOM 684 N N . VAL A 1 92 ? -2.802 -4.228 -8.450 1.00 98.00 92 VAL A N 1
ATOM 685 C CA . VAL A 1 92 ? -2.253 -5.163 -9.439 1.00 98.00 92 VAL A CA 1
ATOM 686 C C . VAL A 1 92 ? -1.475 -4.385 -10.485 1.00 98.00 92 VAL A C 1
ATOM 688 O O . VAL A 1 92 ? -1.821 -3.249 -10.823 1.00 98.00 92 VAL A O 1
ATOM 691 N N . ALA A 1 93 ? -0.436 -5.015 -11.014 1.00 97.88 93 ALA A N 1
ATOM 692 C CA . ALA A 1 93 ? 0.250 -4.539 -12.194 1.00 97.88 93 ALA A CA 1
ATOM 693 C C . ALA A 1 93 ? -0.376 -5.150 -13.455 1.00 97.88 93 ALA A C 1
ATOM 695 O O . ALA A 1 93 ? -0.681 -6.344 -13.492 1.00 97.88 93 ALA A O 1
ATOM 696 N N . ILE A 1 94 ? -0.562 -4.320 -14.480 1.00 97.06 94 ILE A N 1
ATOM 697 C CA . ILE A 1 94 ? -1.133 -4.688 -15.778 1.00 97.06 94 ILE A CA 1
ATOM 698 C C . ILE A 1 94 ? -0.174 -4.243 -16.879 1.00 97.06 94 ILE A C 1
ATOM 700 O O . ILE A 1 94 ? 0.337 -3.120 -16.837 1.00 97.06 94 ILE A O 1
ATOM 704 N N . GLN A 1 95 ? 0.030 -5.100 -17.878 1.00 95.31 95 GLN A N 1
ATOM 705 C CA . GLN A 1 95 ? 0.773 -4.746 -19.085 1.00 95.31 95 GLN A CA 1
ATOM 706 C C . GLN A 1 95 ? -0.022 -3.738 -19.932 1.00 95.31 95 GLN A C 1
ATOM 708 O O . GLN A 1 95 ? -1.190 -3.965 -20.256 1.00 95.31 95 GLN A O 1
ATOM 713 N N . ASP A 1 96 ? 0.627 -2.642 -20.309 1.00 89.75 96 ASP A N 1
ATOM 714 C CA . ASP A 1 96 ? 0.117 -1.577 -21.168 1.00 89.75 96 ASP A CA 1
ATOM 715 C C . ASP A 1 96 ? 1.136 -1.284 -22.279 1.00 89.75 96 ASP A C 1
ATOM 717 O O . ASP A 1 96 ? 2.095 -0.524 -22.104 1.00 89.75 96 ASP A O 1
ATOM 721 N N . GLY A 1 97 ? 0.979 -1.971 -23.414 1.00 91.50 97 GLY A N 1
ATOM 722 C CA . GLY A 1 97 ? 1.984 -1.983 -24.478 1.00 91.50 97 GLY A CA 1
ATOM 723 C C . GLY A 1 97 ? 3.308 -2.565 -23.977 1.00 91.50 97 GLY A C 1
ATOM 724 O O . GLY A 1 97 ? 3.337 -3.681 -23.464 1.00 91.50 97 GLY A O 1
ATOM 725 N N . ALA A 1 98 ? 4.396 -1.803 -24.103 1.00 92.44 98 ALA A N 1
ATOM 726 C CA . ALA A 1 98 ? 5.715 -2.176 -23.582 1.00 92.44 98 ALA A CA 1
ATOM 727 C C . ALA A 1 98 ? 5.892 -1.888 -22.077 1.00 92.44 98 ALA A C 1
ATOM 729 O O . ALA A 1 98 ? 6.848 -2.365 -21.471 1.00 92.44 98 ALA A O 1
ATOM 730 N N . ASN A 1 99 ? 4.979 -1.129 -21.465 1.00 93.94 99 ASN A N 1
ATOM 731 C CA . ASN A 1 99 ? 5.095 -0.674 -20.082 1.00 93.94 99 ASN A CA 1
ATOM 732 C C . ASN A 1 99 ? 4.196 -1.477 -19.140 1.00 93.94 99 ASN A C 1
ATOM 734 O O . ASN A 1 99 ? 3.230 -2.111 -19.558 1.00 93.94 99 ASN A O 1
ATOM 738 N N . MET A 1 100 ? 4.470 -1.391 -17.841 1.00 95.62 100 MET A N 1
ATOM 739 C CA . MET A 1 100 ? 3.565 -1.872 -16.799 1.00 95.62 100 MET A CA 1
ATOM 740 C C . MET A 1 100 ? 2.975 -0.694 -16.035 1.00 95.62 100 MET A C 1
ATOM 742 O O . MET A 1 100 ? 3.665 0.289 -15.755 1.00 95.62 100 MET A O 1
ATOM 746 N N . LYS A 1 101 ? 1.702 -0.810 -15.658 1.00 96.38 101 LYS A N 1
ATOM 747 C CA . LYS A 1 101 ? 1.022 0.178 -14.821 1.00 96.38 101 LYS A CA 1
ATOM 748 C C . LYS A 1 101 ? 0.287 -0.461 -13.653 1.00 96.38 101 LYS A C 1
ATOM 750 O O . LYS A 1 101 ? -0.237 -1.567 -13.767 1.00 96.38 101 LYS A O 1
ATOM 755 N N . LYS A 1 102 ? 0.204 0.273 -12.549 1.00 97.00 102 LYS A N 1
ATOM 756 C CA . LYS A 1 102 ? -0.629 -0.021 -11.386 1.00 97.00 102 LYS A CA 1
ATOM 757 C C . LYS A 1 102 ? -2.084 0.359 -11.663 1.00 97.00 102 LYS A C 1
ATOM 759 O O . LYS A 1 102 ? -2.378 1.460 -12.137 1.00 97.00 102 LYS A O 1
ATOM 764 N N . VAL A 1 103 ? -2.990 -0.516 -11.245 1.00 97.44 103 VAL A N 1
ATOM 765 C CA . VAL A 1 103 ? -4.399 -0.196 -10.981 1.00 97.44 103 VAL A CA 1
ATOM 766 C C . VAL A 1 103 ? -4.796 -0.760 -9.618 1.00 97.44 103 VAL A C 1
ATOM 768 O O . VAL A 1 103 ? -4.258 -1.778 -9.181 1.00 97.44 103 VAL A O 1
ATOM 771 N N . GLN A 1 104 ? -5.715 -0.089 -8.929 1.00 97.06 104 GLN A N 1
ATOM 772 C CA . GLN A 1 104 ? -6.209 -0.509 -7.620 1.00 97.06 104 GLN A CA 1
ATOM 773 C C . GLN A 1 104 ? -7.502 -1.304 -7.776 1.00 97.06 104 GLN A C 1
ATOM 775 O O . GLN A 1 104 ? -8.378 -0.932 -8.554 1.00 97.06 104 GLN A O 1
ATOM 780 N N . ILE A 1 105 ? -7.631 -2.398 -7.036 1.00 97.44 105 ILE A N 1
ATOM 781 C CA . ILE A 1 105 ? -8.803 -3.266 -7.068 1.00 97.44 105 ILE A CA 1
ATOM 782 C C . ILE A 1 105 ? -9.934 -2.636 -6.264 1.00 97.44 105 ILE A C 1
ATOM 784 O O . ILE A 1 105 ? -9.768 -2.296 -5.096 1.00 97.44 105 ILE A O 1
ATOM 788 N N . ILE A 1 106 ? -11.111 -2.555 -6.876 1.00 96.06 106 ILE A N 1
ATOM 789 C CA . ILE A 1 106 ? -12.372 -2.280 -6.183 1.00 96.06 106 ILE A CA 1
ATOM 790 C C . ILE A 1 106 ? -13.052 -3.598 -5.814 1.00 96.06 106 ILE A C 1
ATOM 792 O O . ILE A 1 106 ? -13.549 -3.753 -4.701 1.00 96.06 106 ILE A O 1
ATOM 796 N N . ARG A 1 107 ? -13.057 -4.570 -6.736 1.00 95.00 107 ARG A N 1
ATOM 797 C CA . ARG A 1 107 ? -13.713 -5.866 -6.531 1.00 95.00 107 ARG A CA 1
ATOM 798 C C . ARG A 1 107 ? -13.129 -6.958 -7.422 1.00 95.00 107 ARG A C 1
ATOM 800 O O . ARG A 1 107 ? -12.770 -6.703 -8.567 1.00 95.00 107 ARG A O 1
ATOM 807 N N . VAL A 1 108 ? -13.131 -8.191 -6.925 1.00 95.19 108 VAL A N 1
ATOM 808 C CA . VAL A 1 108 ? -12.894 -9.404 -7.722 1.00 95.19 108 VAL A CA 1
ATOM 809 C C . VAL A 1 108 ? -14.189 -10.210 -7.789 1.00 95.19 108 VAL A C 1
ATOM 811 O O . VAL A 1 108 ? -14.873 -10.372 -6.779 1.00 95.19 108 VAL A O 1
ATOM 814 N N . ALA A 1 109 ? -14.543 -10.692 -8.979 1.00 94.56 109 ALA A N 1
ATOM 815 C CA . ALA A 1 109 ? -15.706 -11.544 -9.206 1.00 94.56 109 ALA A CA 1
ATOM 816 C C . ALA A 1 109 ? -15.348 -12.622 -10.234 1.00 94.56 109 ALA A C 1
ATOM 818 O O . ALA A 1 109 ? -15.202 -12.330 -11.419 1.00 94.56 109 ALA A O 1
ATOM 819 N N . GLY A 1 110 ? -15.175 -13.862 -9.768 1.00 95.00 110 GLY A N 1
ATOM 820 C CA . GLY A 1 110 ? -14.724 -14.965 -10.615 1.00 95.00 110 GLY A CA 1
ATOM 821 C C . GLY A 1 110 ? -13.357 -14.684 -11.244 1.00 95.00 110 GLY A C 1
ATOM 822 O O . GLY A 1 110 ? -12.368 -14.457 -10.541 1.00 95.00 110 GLY A O 1
ATOM 823 N N . ASP A 1 111 ? -13.319 -14.695 -12.573 1.00 97.19 111 ASP A N 1
ATOM 824 C CA . ASP A 1 111 ? -12.145 -14.431 -13.404 1.00 97.19 111 ASP A CA 1
ATOM 825 C C . ASP A 1 111 ? -11.971 -12.945 -13.757 1.00 97.19 111 ASP A C 1
ATOM 827 O O . ASP A 1 111 ? -11.039 -12.610 -14.483 1.00 97.19 111 ASP A O 1
ATOM 831 N N . LYS A 1 112 ? -12.828 -12.046 -13.257 1.00 97.44 112 LYS A N 1
ATOM 832 C CA . LYS A 1 112 ? -12.759 -10.605 -13.533 1.00 97.44 112 LYS A CA 1
ATOM 833 C C . LYS A 1 112 ? -12.310 -9.798 -12.320 1.00 97.44 112 LYS A C 1
ATOM 835 O O . LYS A 1 112 ? -12.688 -10.071 -11.177 1.00 97.44 112 LYS A O 1
ATOM 840 N N . VAL A 1 113 ? -11.543 -8.747 -12.590 1.00 97.75 113 VAL A N 1
ATOM 841 C CA . VAL A 1 113 ? -11.041 -7.786 -11.604 1.00 97.75 113 VAL A CA 1
ATOM 842 C C . VAL A 1 113 ? -11.510 -6.392 -12.004 1.00 97.75 113 VAL A C 1
ATOM 844 O O . VAL A 1 113 ? -11.093 -5.860 -13.031 1.00 97.75 113 VAL A O 1
ATOM 847 N N . PHE A 1 114 ? -12.390 -5.804 -11.197 1.00 97.38 114 PHE A N 1
ATOM 848 C CA . PHE A 1 114 ? -12.854 -4.430 -11.350 1.00 97.38 114 PHE A CA 1
ATOM 849 C C . PHE A 1 114 ? -11.910 -3.480 -10.618 1.00 97.38 114 PHE A C 1
ATOM 851 O O . PHE A 1 114 ? -11.629 -3.660 -9.430 1.00 97.38 114 PHE A O 1
ATOM 858 N N . THR A 1 115 ? -11.411 -2.475 -11.331 1.00 97.00 115 THR A N 1
ATOM 859 C CA . THR A 1 115 ? -10.288 -1.644 -10.891 1.00 97.00 115 THR A CA 1
ATOM 860 C C . THR A 1 115 ? -10.512 -0.164 -11.162 1.00 97.00 115 THR A C 1
ATOM 862 O O . THR A 1 115 ? -11.340 0.208 -11.995 1.00 97.00 115 THR A O 1
ATOM 865 N N . VAL A 1 116 ? -9.720 0.668 -10.489 1.00 95.38 116 VAL A N 1
ATOM 866 C CA . VAL A 1 116 ? -9.597 2.107 -10.721 1.00 95.38 116 VAL A CA 1
ATOM 867 C C . VAL A 1 116 ? -8.119 2.485 -10.879 1.00 95.38 116 VAL A C 1
ATOM 869 O O . VAL A 1 116 ? -7.251 1.988 -10.158 1.00 95.38 116 VAL A O 1
ATOM 872 N N . SER A 1 117 ? -7.797 3.338 -11.850 1.00 93.31 117 SER A N 1
ATOM 873 C CA . SER A 1 117 ? -6.467 3.936 -11.990 1.00 93.31 117 SER A CA 1
ATOM 874 C C . SER A 1 117 ? -6.309 5.142 -11.055 1.00 93.31 117 SER A C 1
ATOM 876 O O . SER A 1 117 ? -7.306 5.756 -10.677 1.00 93.31 117 SER A O 1
ATOM 878 N N . PRO A 1 118 ? -5.075 5.591 -10.761 1.00 87.12 118 PRO A N 1
ATOM 879 C CA . PRO A 1 118 ? -4.856 6.844 -10.030 1.00 87.12 118 PRO A CA 1
ATOM 880 C C . PRO A 1 118 ? -5.473 8.088 -10.697 1.00 87.12 118 PRO A C 1
ATOM 882 O O . PRO A 1 118 ? -5.734 9.077 -10.027 1.00 87.12 118 PRO A O 1
ATOM 885 N N . SER A 1 119 ? -5.751 8.036 -12.006 1.00 86.44 119 SER A N 1
ATOM 886 C CA . SER A 1 119 ? -6.483 9.079 -12.744 1.00 86.44 119 SER A CA 1
ATOM 887 C C . SER A 1 119 ? -8.013 8.953 -12.674 1.00 86.44 119 SER A C 1
ATOM 889 O O . SER A 1 119 ? -8.715 9.667 -13.384 1.00 86.44 119 SER A O 1
ATOM 891 N N . GLY A 1 120 ? -8.543 8.029 -11.868 1.00 89.62 120 GLY A N 1
ATOM 892 C CA . GLY A 1 120 ? -9.979 7.792 -11.711 1.00 89.62 120 GLY A CA 1
ATOM 893 C C . GLY A 1 120 ? -10.620 6.980 -12.841 1.00 89.62 120 GLY A C 1
ATOM 894 O O . GLY A 1 120 ? -11.833 6.778 -12.832 1.00 89.62 120 GLY A O 1
ATOM 895 N N . LYS A 1 121 ? -9.840 6.484 -13.813 1.00 92.56 121 LYS A N 1
ATOM 896 C CA . LYS A 1 121 ? -10.378 5.635 -14.882 1.00 92.56 121 LYS A CA 1
ATOM 897 C C . LYS A 1 121 ? -10.678 4.255 -14.327 1.00 92.56 121 LYS A C 1
ATOM 899 O O . LYS A 1 121 ? -9.792 3.588 -13.798 1.00 92.56 121 LYS A O 1
ATOM 904 N N . ILE A 1 122 ? -11.915 3.819 -14.495 1.00 94.56 122 ILE A N 1
ATOM 905 C CA . ILE A 1 122 ? -12.336 2.475 -14.121 1.00 94.56 122 ILE A CA 1
ATOM 906 C C . ILE A 1 122 ? -12.169 1.510 -15.293 1.00 94.56 122 ILE A C 1
ATOM 908 O O . ILE A 1 122 ? -12.357 1.882 -16.451 1.00 94.56 122 ILE A O 1
ATOM 912 N N . ALA A 1 123 ? -11.811 0.267 -14.992 1.00 95.81 123 ALA A N 1
ATOM 913 C CA . ALA A 1 123 ? -11.685 -0.791 -15.987 1.00 95.81 123 ALA A CA 1
ATOM 914 C C . ALA A 1 123 ? -11.904 -2.164 -15.351 1.00 95.81 123 ALA A C 1
ATOM 916 O O . ALA A 1 123 ? -11.655 -2.361 -14.158 1.00 95.81 123 ALA A O 1
ATOM 917 N N . VAL A 1 124 ? -12.341 -3.120 -16.169 1.00 96.94 124 VAL A N 1
ATOM 918 C CA . VAL A 1 124 ? -12.397 -4.538 -15.812 1.00 96.94 124 VAL A CA 1
ATOM 919 C C . VAL A 1 124 ? -11.323 -5.273 -16.601 1.00 96.94 124 VAL A C 1
ATOM 921 O O . VAL A 1 124 ? -11.213 -5.092 -17.812 1.00 96.94 124 VAL A O 1
ATOM 924 N N . TYR A 1 125 ? -10.551 -6.104 -15.912 1.00 97.50 125 TYR A N 1
ATOM 925 C CA . TYR A 1 125 ? -9.525 -6.953 -16.509 1.00 97.50 125 TYR A CA 1
ATOM 926 C C . TYR A 1 125 ? -9.799 -8.421 -16.199 1.00 97.50 125 TYR A C 1
ATOM 928 O O . TYR A 1 125 ? -10.394 -8.745 -15.169 1.00 97.50 125 TYR A O 1
ATOM 936 N N . ASP A 1 126 ? -9.313 -9.310 -17.061 1.00 97.88 126 ASP A N 1
ATOM 937 C CA . ASP A 1 126 ? -9.189 -10.722 -16.714 1.00 97.88 126 ASP A CA 1
ATOM 938 C C . ASP A 1 126 ? -8.147 -10.882 -15.610 1.00 97.88 126 ASP A C 1
ATOM 940 O O . ASP A 1 126 ? -7.042 -10.345 -15.704 1.00 97.88 126 ASP A O 1
ATOM 944 N N . LYS A 1 127 ? -8.463 -11.673 -14.587 1.00 97.62 127 LYS A N 1
ATOM 945 C CA . LYS A 1 127 ? -7.587 -11.958 -13.446 1.00 97.62 127 LYS A CA 1
ATOM 946 C C . LYS A 1 127 ? -6.241 -12.533 -13.888 1.00 97.62 127 LYS A C 1
ATOM 948 O O . LYS A 1 127 ? -5.226 -12.214 -13.285 1.00 97.62 127 LYS A O 1
ATOM 953 N N . ALA A 1 128 ? -6.219 -13.312 -14.972 1.00 97.19 128 ALA A N 1
ATOM 954 C CA . ALA A 1 128 ? -4.998 -13.861 -15.566 1.00 97.19 128 ALA A CA 1
ATOM 955 C C . ALA A 1 128 ? -4.049 -12.789 -16.140 1.00 97.19 128 ALA A C 1
ATOM 957 O O . ALA A 1 128 ? -2.866 -13.052 -16.324 1.00 97.19 128 ALA A O 1
ATOM 958 N N . ARG A 1 129 ? -4.550 -11.577 -16.416 1.00 96.69 129 ARG A N 1
ATOM 959 C CA . ARG A 1 129 ? -3.748 -10.429 -16.869 1.00 96.69 129 ARG A CA 1
ATOM 960 C C . ARG A 1 129 ? -3.261 -9.552 -15.713 1.00 96.69 129 ARG A C 1
ATOM 962 O O . ARG A 1 129 ? -2.558 -8.575 -15.959 1.00 96.69 129 ARG A O 1
ATOM 969 N N . CYS A 1 130 ? -3.669 -9.859 -14.482 1.00 97.81 130 CYS A N 1
ATOM 970 C CA . CYS A 1 130 ? -3.333 -9.105 -13.285 1.00 97.81 130 CYS A CA 1
ATOM 971 C C . CYS A 1 130 ? -2.185 -9.774 -12.535 1.00 97.81 130 CYS A C 1
ATOM 973 O O . CYS A 1 130 ? -2.363 -10.855 -11.978 1.00 97.81 130 CYS A O 1
ATOM 975 N N . THR A 1 131 ? -1.046 -9.093 -12.429 1.00 97.50 131 THR A N 1
ATOM 976 C CA . THR A 1 131 ? 0.033 -9.509 -11.527 1.00 97.50 131 THR A CA 1
ATOM 977 C C . THR A 1 131 ? -0.212 -8.885 -10.151 1.00 97.50 131 THR A C 1
ATOM 979 O O . THR A 1 131 ? -0.149 -7.657 -10.035 1.00 97.50 131 THR A O 1
ATOM 982 N N . PRO A 1 132 ? -0.529 -9.666 -9.100 1.00 96.94 132 PRO A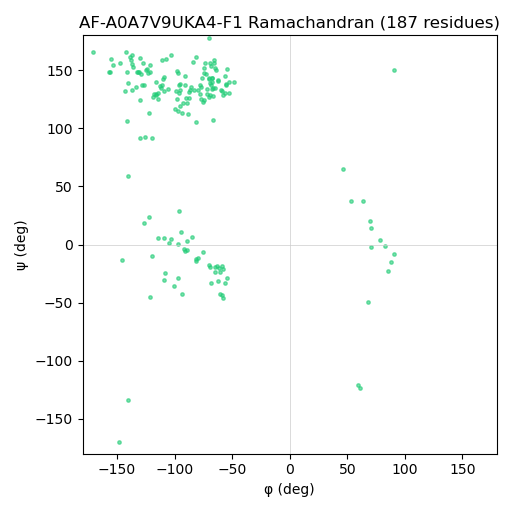 N 1
ATOM 983 C CA . PRO A 1 132 ? -0.799 -9.116 -7.774 1.00 96.94 132 PRO A CA 1
ATOM 984 C C . PRO A 1 132 ? 0.443 -8.456 -7.179 1.00 96.94 132 PRO A C 1
ATOM 986 O O . PRO A 1 132 ? 1.525 -9.042 -7.196 1.00 96.94 132 PRO A O 1
ATOM 989 N N . MET A 1 133 ? 0.284 -7.260 -6.610 1.00 96.88 133 MET A N 1
ATOM 990 C CA . MET A 1 133 ? 1.365 -6.621 -5.863 1.00 96.88 133 MET A CA 1
ATOM 991 C C . MET A 1 133 ? 1.363 -7.120 -4.405 1.00 96.88 133 MET A C 1
ATOM 993 O O . MET A 1 133 ? 0.292 -7.194 -3.790 1.00 96.88 133 MET A O 1
ATOM 997 N N . PRO A 1 134 ? 2.528 -7.462 -3.822 1.00 95.94 134 PRO A N 1
ATOM 998 C CA . PRO A 1 134 ? 2.622 -7.890 -2.427 1.00 95.94 134 PRO A CA 1
ATOM 999 C C . PRO A 1 134 ? 2.111 -6.818 -1.462 1.00 95.94 134 PRO A C 1
ATOM 1001 O O . PRO A 1 134 ? 2.527 -5.666 -1.550 1.00 95.94 134 PRO A O 1
ATOM 1004 N N . ILE A 1 135 ? 1.272 -7.200 -0.490 1.00 96.62 135 ILE A N 1
ATOM 1005 C CA . ILE A 1 135 ? 0.744 -6.270 0.528 1.00 96.62 135 ILE A CA 1
ATOM 1006 C C . ILE A 1 135 ? 1.885 -5.609 1.300 1.00 96.62 135 ILE A C 1
ATOM 1008 O O . ILE A 1 135 ? 1.879 -4.400 1.485 1.00 96.62 135 ILE A O 1
ATOM 1012 N N . LYS A 1 136 ? 2.874 -6.394 1.731 1.00 95.69 136 LYS A N 1
ATOM 1013 C CA . LYS A 1 136 ? 4.100 -5.918 2.381 1.00 95.69 136 LYS A CA 1
ATOM 1014 C C . LYS A 1 136 ? 5.284 -6.268 1.496 1.00 95.69 136 LYS A C 1
ATOM 1016 O O . LYS A 1 136 ? 5.329 -7.363 0.937 1.00 95.69 136 LYS A O 1
ATOM 1021 N N . SER A 1 137 ? 6.245 -5.357 1.389 1.00 92.62 137 SER A N 1
ATOM 1022 C CA . SER A 1 137 ? 7.477 -5.645 0.659 1.00 92.62 137 SER A CA 1
ATOM 1023 C C . SER A 1 137 ? 8.426 -6.470 1.524 1.00 92.62 137 SER A C 1
ATOM 1025 O O . SER A 1 137 ? 8.671 -6.126 2.679 1.00 92.62 137 SER A O 1
ATOM 1027 N N . ALA A 1 138 ? 8.977 -7.538 0.949 1.00 92.75 138 ALA A N 1
ATOM 1028 C CA . ALA A 1 138 ? 10.066 -8.319 1.538 1.00 92.75 138 ALA A CA 1
ATOM 1029 C C . ALA A 1 138 ? 11.453 -7.865 1.039 1.00 92.75 138 ALA A C 1
ATOM 1031 O O . ALA A 1 138 ? 12.444 -8.569 1.246 1.00 92.75 138 ALA A O 1
ATOM 1032 N N . ALA A 1 139 ? 11.518 -6.728 0.337 1.00 95.62 139 ALA A N 1
ATOM 1033 C CA . ALA A 1 139 ? 12.756 -6.213 -0.225 1.00 95.62 139 ALA A CA 1
ATOM 1034 C C . ALA A 1 139 ? 13.756 -5.795 0.861 1.00 95.62 139 ALA A C 1
ATOM 1036 O O . ALA A 1 139 ? 13.388 -5.517 2.005 1.00 95.62 139 ALA A O 1
ATOM 1037 N N . LYS A 1 140 ? 15.031 -5.728 0.486 1.00 96.69 140 LYS A N 1
ATOM 1038 C CA . LYS A 1 140 ? 16.131 -5.284 1.350 1.00 96.69 140 LYS A CA 1
ATOM 1039 C C . LYS A 1 140 ? 16.937 -4.187 0.662 1.00 96.69 140 LYS A C 1
ATOM 1041 O O . LYS A 1 140 ? 16.942 -4.097 -0.561 1.00 96.69 140 LYS A O 1
ATOM 1046 N N . ALA A 1 141 ? 17.621 -3.358 1.449 1.00 97.12 141 ALA A N 1
ATOM 1047 C CA . ALA A 1 141 ? 18.520 -2.341 0.907 1.00 97.12 141 ALA A CA 1
ATOM 1048 C C . ALA A 1 141 ? 19.572 -2.974 -0.023 1.00 97.12 141 ALA A C 1
ATOM 1050 O O . ALA A 1 141 ? 20.111 -4.037 0.281 1.00 97.12 141 ALA A O 1
ATOM 1051 N N . GLY A 1 142 ? 19.831 -2.320 -1.153 1.00 96.38 142 GLY A N 1
ATOM 1052 C CA . GLY A 1 142 ? 20.705 -2.792 -2.225 1.00 96.38 142 GLY A CA 1
ATOM 1053 C C . GLY A 1 142 ? 20.019 -3.671 -3.277 1.00 96.38 142 GLY A C 1
ATOM 1054 O O . GLY A 1 142 ? 20.581 -3.843 -4.354 1.00 96.38 142 GLY A O 1
ATOM 1055 N N . GLU A 1 143 ? 18.818 -4.202 -3.021 1.00 97.38 143 GLU A N 1
ATOM 1056 C CA . GLU A 1 143 ? 18.104 -5.020 -4.008 1.00 97.38 143 GLU A CA 1
ATOM 1057 C C . GLU A 1 143 ? 17.469 -4.158 -5.110 1.00 97.38 143 GLU A C 1
ATOM 1059 O O . GLU A 1 143 ? 16.938 -3.074 -4.850 1.00 97.38 143 GLU A O 1
ATOM 1064 N N . THR A 1 144 ? 17.471 -4.675 -6.340 1.00 97.31 144 THR A N 1
ATOM 1065 C CA . THR A 1 144 ? 16.650 -4.147 -7.436 1.00 97.31 144 THR A CA 1
ATOM 1066 C C . THR A 1 144 ? 15.243 -4.733 -7.352 1.00 97.31 144 THR A C 1
ATOM 1068 O O . THR A 1 144 ? 15.077 -5.939 -7.180 1.00 97.31 144 THR A O 1
ATOM 1071 N N . VAL A 1 145 ? 14.230 -3.878 -7.478 1.00 97.62 145 VAL A N 1
ATOM 1072 C CA . VAL A 1 145 ? 12.803 -4.227 -7.416 1.00 97.62 145 VAL A CA 1
ATOM 1073 C C . VAL A 1 145 ? 12.025 -3.484 -8.499 1.00 97.62 145 VAL A C 1
ATOM 1075 O O . VAL A 1 145 ? 12.451 -2.423 -8.953 1.00 97.62 145 VAL A O 1
ATOM 1078 N N . LYS A 1 146 ? 10.842 -3.987 -8.864 1.00 97.44 146 LYS A N 1
ATOM 1079 C CA . LYS A 1 146 ? 9.859 -3.252 -9.673 1.00 97.44 146 LYS A CA 1
ATOM 1080 C C . LYS A 1 146 ? 8.942 -2.457 -8.757 1.00 97.44 146 LYS A C 1
ATOM 1082 O O . LYS A 1 146 ? 8.249 -3.033 -7.926 1.00 97.44 146 LYS A O 1
ATOM 1087 N N . ALA A 1 147 ? 8.882 -1.143 -8.911 1.00 97.81 147 ALA A N 1
ATOM 1088 C CA . ALA A 1 147 ? 8.079 -0.290 -8.038 1.00 97.81 147 ALA A CA 1
ATOM 1089 C C . ALA A 1 147 ? 7.308 0.775 -8.813 1.00 97.81 147 ALA A C 1
ATOM 1091 O O . ALA A 1 147 ? 7.691 1.161 -9.920 1.00 97.81 147 ALA A O 1
ATOM 1092 N N . VAL A 1 148 ? 6.207 1.243 -8.220 1.00 96.75 148 VAL A N 1
ATOM 1093 C CA . VAL A 1 148 ? 5.411 2.328 -8.801 1.00 96.75 148 VAL A CA 1
ATOM 1094 C C . VAL A 1 148 ? 6.214 3.628 -8.794 1.00 96.75 148 VAL A C 1
ATOM 1096 O O . VAL A 1 148 ? 6.717 4.071 -7.765 1.00 96.75 148 VAL A O 1
ATOM 1099 N N . TRP A 1 149 ? 6.282 4.255 -9.959 1.00 94.56 149 TRP A N 1
ATOM 1100 C CA . TRP A 1 149 ? 6.936 5.515 -10.256 1.00 94.56 149 TRP A CA 1
ATOM 1101 C C . TRP A 1 149 ? 5.996 6.409 -11.075 1.00 94.56 149 TRP A C 1
ATOM 1103 O O . TRP A 1 149 ? 5.182 5.921 -11.857 1.00 94.56 149 TRP A O 1
ATOM 1113 N N . ALA A 1 150 ? 6.105 7.729 -10.899 1.00 88.06 150 ALA A N 1
ATOM 1114 C CA . ALA A 1 150 ? 5.294 8.724 -11.611 1.00 88.06 150 ALA A CA 1
ATOM 1115 C C . ALA A 1 150 ? 3.788 8.366 -11.642 1.00 88.06 150 ALA A C 1
ATOM 1117 O O . ALA A 1 150 ? 3.203 8.098 -12.694 1.00 88.06 150 ALA A O 1
ATOM 1118 N N . ALA A 1 151 ? 3.175 8.358 -10.453 1.00 86.19 151 ALA A N 1
ATOM 1119 C CA . ALA A 1 151 ? 1.764 8.069 -10.167 1.00 86.19 151 ALA A CA 1
ATOM 1120 C C . ALA A 1 151 ? 1.295 6.622 -10.403 1.00 86.19 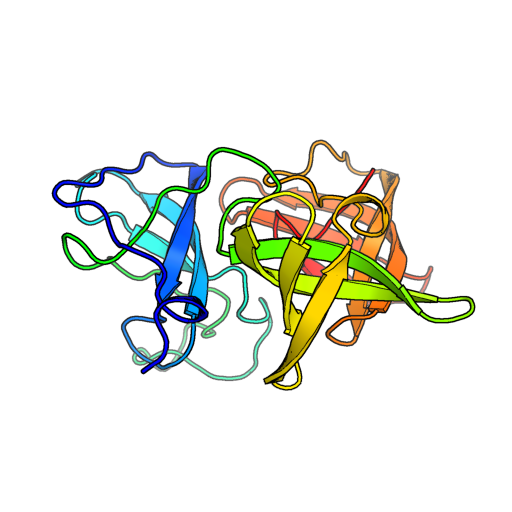151 ALA A C 1
ATOM 1122 O O . ALA A 1 151 ? 0.639 6.059 -9.527 1.00 86.19 151 ALA A O 1
ATOM 1123 N N . MET A 1 152 ? 1.585 6.015 -11.555 1.00 92.56 152 MET A N 1
ATOM 1124 C CA . MET A 1 152 ? 1.046 4.689 -11.883 1.00 92.56 152 MET A CA 1
ATOM 1125 C C . MET A 1 152 ? 1.963 3.782 -12.690 1.00 92.56 152 MET A C 1
ATOM 1127 O O . MET A 1 152 ? 1.664 2.598 -12.797 1.00 92.56 152 MET A O 1
ATOM 1131 N N . TRP A 1 153 ? 3.038 4.293 -13.278 1.00 95.69 153 TRP A N 1
ATOM 1132 C CA . TRP A 1 153 ? 3.945 3.464 -14.066 1.00 95.69 153 TRP A CA 1
ATOM 1133 C C . TRP A 1 153 ? 4.793 2.599 -13.148 1.00 95.69 153 TRP A C 1
ATOM 1135 O O . TRP A 1 153 ? 5.028 2.961 -12.005 1.00 95.69 153 TRP A O 1
ATOM 1145 N N . ILE A 1 154 ? 5.234 1.441 -13.617 1.00 97.00 154 ILE A N 1
ATOM 1146 C CA . ILE A 1 154 ? 6.101 0.557 -12.842 1.00 97.00 154 ILE A CA 1
ATOM 1147 C C . ILE A 1 154 ? 7.434 0.451 -13.562 1.00 97.00 154 ILE A C 1
ATOM 1149 O O . ILE A 1 154 ? 7.470 0.172 -14.760 1.00 97.00 154 ILE A O 1
ATOM 1153 N N . LYS A 1 155 ? 8.524 0.660 -12.824 1.00 96.12 155 LYS A N 1
ATOM 1154 C CA . LYS A 1 155 ? 9.884 0.532 -13.346 1.00 96.12 155 LYS A CA 1
ATOM 1155 C C . LYS A 1 155 ? 10.825 -0.079 -12.317 1.00 96.12 155 LYS A C 1
ATOM 1157 O O . LYS A 1 155 ? 10.487 -0.162 -11.135 1.00 96.12 155 LYS A O 1
ATOM 1162 N N . ASP A 1 156 ? 11.988 -0.501 -12.790 1.00 96.94 156 ASP A N 1
ATOM 1163 C CA . ASP A 1 156 ? 13.043 -1.009 -11.924 1.00 96.94 156 ASP A CA 1
ATOM 1164 C C . ASP A 1 156 ? 13.655 0.129 -11.097 1.00 96.94 156 ASP A C 1
ATOM 1166 O O . ASP A 1 156 ? 13.802 1.260 -11.567 1.00 96.94 156 ASP A O 1
ATOM 1170 N N . GLY A 1 157 ? 13.995 -0.169 -9.848 1.00 97.19 157 GLY A N 1
ATOM 1171 C CA . GLY A 1 157 ? 14.669 0.747 -8.940 1.00 97.19 157 GLY A CA 1
ATOM 1172 C C . GLY A 1 157 ? 15.437 -0.002 -7.859 1.00 97.19 157 GLY A C 1
ATOM 1173 O O . GLY A 1 157 ? 15.165 -1.167 -7.577 1.00 97.19 157 GLY A O 1
ATOM 1174 N N . THR A 1 158 ? 16.401 0.677 -7.251 1.00 98.00 158 THR A N 1
ATOM 1175 C CA . THR A 1 158 ? 17.249 0.150 -6.183 1.00 98.00 158 THR A CA 1
ATOM 1176 C C . THR A 1 158 ? 16.712 0.592 -4.833 1.00 98.00 158 THR A C 1
ATOM 1178 O O . THR A 1 158 ? 16.547 1.787 -4.574 1.00 98.00 158 THR A O 1
ATOM 1181 N N . VAL A 1 159 ? 16.456 -0.371 -3.953 1.00 98.12 159 VAL A N 1
ATOM 1182 C CA . VAL A 1 159 ? 16.016 -0.103 -2.584 1.00 98.12 159 VAL A CA 1
ATOM 1183 C C . VAL A 1 159 ? 17.168 0.491 -1.788 1.00 98.12 159 VAL A C 1
ATOM 1185 O O . VAL A 1 159 ? 18.245 -0.091 -1.699 1.00 98.12 159 VAL A O 1
ATOM 1188 N N . THR A 1 160 ? 16.933 1.628 -1.151 1.00 97.94 160 THR A N 1
ATOM 1189 C CA . THR A 1 160 ? 17.906 2.273 -0.262 1.00 97.94 160 THR A CA 1
ATOM 1190 C C . THR A 1 160 ? 17.599 1.990 1.203 1.00 97.94 160 THR A C 1
ATOM 1192 O O . THR A 1 160 ? 18.509 1.805 2.007 1.00 97.94 160 THR A O 1
ATOM 1195 N N . LYS A 1 161 ? 16.312 1.910 1.561 1.00 97.62 161 LYS A N 1
ATOM 1196 C CA . LYS A 1 161 ? 15.849 1.661 2.929 1.00 97.62 161 LYS A CA 1
ATOM 1197 C C . LYS A 1 161 ? 14.450 1.054 2.924 1.00 97.62 161 LYS A C 1
ATOM 1199 O O . LYS A 1 161 ? 13.622 1.384 2.082 1.00 97.62 161 LYS A O 1
ATOM 1204 N N . VAL A 1 162 ? 14.152 0.222 3.915 1.00 97.69 162 VAL A N 1
ATOM 1205 C CA . VAL A 1 162 ? 12.788 -0.242 4.196 1.00 97.69 162 VAL A CA 1
ATOM 1206 C C . VAL A 1 162 ? 12.407 0.223 5.588 1.00 97.69 162 VAL A C 1
ATOM 1208 O O . VAL A 1 162 ? 13.137 -0.036 6.541 1.00 97.69 162 VAL A O 1
ATOM 1211 N N . ASP A 1 163 ? 11.271 0.904 5.705 1.00 97.56 163 ASP A N 1
ATOM 1212 C CA . ASP A 1 163 ? 10.714 1.314 6.987 1.00 97.56 163 ASP A CA 1
ATOM 1213 C C . ASP A 1 163 ? 9.321 0.691 7.171 1.00 97.56 163 ASP A C 1
ATOM 1215 O O . ASP A 1 163 ? 8.303 1.259 6.751 1.00 97.56 163 ASP A O 1
ATOM 1219 N N . PRO A 1 164 ? 9.252 -0.502 7.789 1.00 95.88 164 PRO A N 1
ATOM 1220 C CA . PRO A 1 164 ? 7.990 -1.192 8.004 1.00 95.88 164 PRO A CA 1
ATOM 1221 C C . PRO A 1 164 ? 7.104 -0.493 9.039 1.00 95.88 164 PRO A C 1
ATOM 1223 O O . PRO A 1 164 ? 5.905 -0.753 9.050 1.00 95.88 164 PRO A O 1
ATOM 1226 N N . LYS A 1 165 ? 7.645 0.401 9.886 1.00 95.44 165 LYS A N 1
ATOM 1227 C CA . LYS A 1 165 ? 6.841 1.124 10.885 1.00 95.44 165 LYS A CA 1
ATOM 1228 C C . LYS A 1 165 ? 5.884 2.106 10.220 1.00 95.44 165 LYS A C 1
ATOM 1230 O O . LYS A 1 165 ? 4.789 2.316 10.722 1.00 95.44 165 LYS A O 1
ATOM 1235 N N . ILE A 1 166 ? 6.295 2.676 9.089 1.00 96.06 166 ILE A N 1
ATOM 1236 C CA . ILE A 1 166 ? 5.503 3.635 8.308 1.00 96.06 166 ILE A CA 1
ATOM 1237 C C . ILE A 1 166 ? 5.001 3.040 6.985 1.00 96.06 166 ILE A C 1
ATOM 1239 O O . ILE A 1 166 ? 4.410 3.753 6.175 1.00 96.06 166 ILE A O 1
ATOM 1243 N N . GLY A 1 167 ? 5.237 1.742 6.758 1.00 97.25 167 GLY A N 1
ATOM 1244 C CA . GLY A 1 167 ? 4.791 1.009 5.574 1.00 97.25 167 GLY A CA 1
ATOM 1245 C C . GLY A 1 167 ? 5.408 1.512 4.268 1.00 97.25 167 GLY A C 1
ATOM 1246 O O . GLY A 1 167 ? 4.713 1.570 3.253 1.00 97.25 167 GLY A O 1
ATOM 1247 N N . ARG A 1 168 ? 6.687 1.918 4.281 1.00 97.81 168 ARG A N 1
ATOM 1248 C CA . ARG A 1 168 ? 7.377 2.486 3.108 1.00 97.81 168 ARG A CA 1
ATOM 1249 C C . ARG A 1 168 ? 8.639 1.714 2.735 1.00 97.81 168 ARG A C 1
ATOM 1251 O O . ARG A 1 168 ? 9.379 1.226 3.588 1.00 97.81 168 ARG A O 1
ATOM 1258 N N . VAL A 1 169 ? 8.913 1.687 1.438 1.00 98.25 169 VAL A N 1
ATOM 1259 C CA . VAL A 1 169 ? 10.200 1.322 0.846 1.00 98.25 169 VAL A CA 1
ATOM 1260 C C . VAL A 1 169 ? 10.746 2.567 0.166 1.00 98.25 169 VAL A C 1
ATOM 1262 O O . VAL A 1 169 ? 10.075 3.169 -0.664 1.00 98.25 169 VAL A O 1
ATOM 1265 N N . PHE A 1 170 ? 11.955 2.962 0.518 1.00 98.00 170 PHE A N 1
ATOM 1266 C CA . PHE A 1 170 ? 12.654 4.071 -0.107 1.00 98.00 170 PHE A CA 1
ATOM 1267 C C . PHE A 1 170 ? 13.464 3.527 -1.282 1.00 98.00 170 PHE A C 1
ATOM 1269 O O . PHE A 1 170 ? 14.202 2.548 -1.134 1.00 98.00 170 PHE A O 1
ATOM 1276 N N . ILE A 1 171 ? 13.253 4.107 -2.462 1.00 98.12 171 ILE A N 1
ATOM 1277 C CA . ILE A 1 171 ? 13.769 3.593 -3.732 1.00 98.12 171 ILE A CA 1
ATOM 1278 C C . ILE A 1 171 ? 14.394 4.733 -4.528 1.00 98.12 171 ILE A C 1
ATOM 1280 O O . ILE A 1 171 ? 13.802 5.806 -4.666 1.00 98.12 171 ILE A O 1
ATOM 1284 N N . LYS A 1 172 ? 15.573 4.473 -5.094 1.00 97.69 172 LYS A N 1
ATOM 1285 C CA . LYS A 1 172 ? 16.148 5.268 -6.177 1.00 97.69 172 LYS A CA 1
ATOM 1286 C C . LYS A 1 172 ? 15.895 4.582 -7.502 1.00 97.69 172 LYS A C 1
ATOM 1288 O O . LYS A 1 172 ? 16.128 3.393 -7.673 1.00 97.69 172 LYS A O 1
ATOM 1293 N N . PHE A 1 173 ? 15.426 5.361 -8.448 1.00 95.44 173 PHE A N 1
ATOM 1294 C CA . PHE A 1 173 ? 14.912 4.884 -9.719 1.00 95.44 173 PHE A CA 1
ATOM 1295 C C . PHE A 1 173 ? 15.876 5.118 -10.899 1.00 95.44 173 PHE A C 1
ATOM 1297 O O . PHE A 1 173 ? 15.577 4.767 -12.040 1.00 95.44 173 PHE A O 1
ATOM 1304 N N . GLY A 1 174 ? 17.029 5.695 -10.579 1.00 89.56 174 GLY A N 1
ATOM 1305 C CA . GLY A 1 174 ? 18.181 6.012 -11.406 1.00 89.56 174 GLY A CA 1
ATOM 1306 C C . GLY A 1 174 ? 19.311 6.455 -10.469 1.00 89.56 174 GLY A C 1
ATOM 1307 O O . GLY A 1 174 ? 19.065 6.723 -9.288 1.00 89.56 174 GLY A O 1
ATOM 1308 N N . THR A 1 175 ? 20.550 6.511 -10.956 1.00 79.75 175 THR A N 1
ATOM 1309 C CA . THR A 1 175 ? 21.729 6.805 -10.117 1.00 79.75 175 THR A CA 1
ATOM 1310 C C . THR A 1 175 ? 21.646 8.185 -9.452 1.00 79.75 175 THR A C 1
ATOM 1312 O O . THR A 1 175 ? 21.894 8.309 -8.249 1.00 79.75 175 THR A O 1
ATOM 1315 N N . ASP A 1 176 ? 21.199 9.184 -10.215 1.00 83.12 176 ASP A N 1
ATOM 1316 C CA . ASP A 1 176 ? 21.078 10.583 -9.780 1.00 83.12 176 ASP A CA 1
ATOM 1317 C C . ASP A 1 176 ? 19.659 10.952 -9.319 1.00 83.12 176 ASP A C 1
ATOM 1319 O O . ASP A 1 176 ? 19.400 12.085 -8.904 1.00 83.12 176 ASP A O 1
ATOM 1323 N N . ASP A 1 177 ? 18.726 9.996 -9.359 1.00 86.44 177 ASP A N 1
ATOM 1324 C CA . ASP A 1 177 ? 17.353 10.233 -8.933 1.00 86.44 177 ASP A CA 1
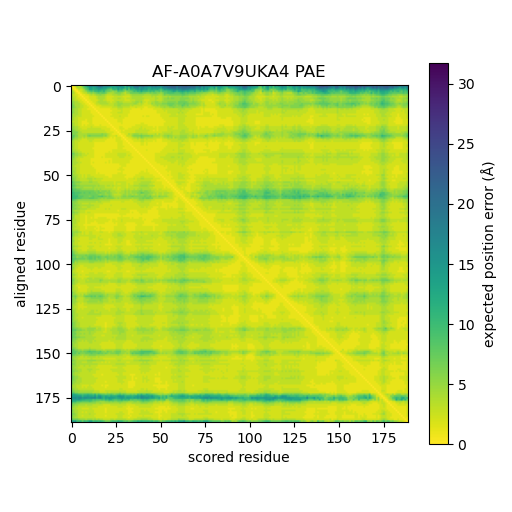ATOM 1325 C C . ASP A 1 177 ? 17.295 10.468 -7.418 1.00 86.44 177 ASP A C 1
ATOM 1327 O O . ASP A 1 177 ? 17.984 9.827 -6.608 1.00 86.44 177 ASP A O 1
ATOM 1331 N N . LYS A 1 178 ? 16.395 11.371 -7.020 1.00 91.12 178 LYS A N 1
ATOM 1332 C CA . LYS A 1 178 ? 16.023 11.527 -5.616 1.00 91.12 178 LYS A CA 1
ATOM 1333 C C . LYS A 1 178 ? 15.391 10.236 -5.106 1.00 91.12 178 LYS A C 1
ATOM 1335 O O . LYS A 1 178 ? 14.612 9.576 -5.795 1.00 91.12 178 LYS A O 1
ATOM 1340 N N . GLU A 1 179 ? 15.714 9.913 -3.862 1.00 95.12 179 GLU A N 1
ATOM 1341 C CA . GLU A 1 179 ? 15.050 8.835 -3.145 1.00 95.12 179 GLU A CA 1
ATOM 1342 C C . GLU A 1 179 ? 13.546 9.122 -3.057 1.00 95.12 179 GLU A C 1
ATOM 1344 O O . GLU A 1 179 ? 13.133 10.231 -2.725 1.00 95.12 179 GLU A O 1
ATOM 1349 N N . THR A 1 180 ? 12.732 8.124 -3.388 1.00 96.06 180 THR A N 1
ATOM 1350 C CA . THR A 1 180 ? 11.271 8.207 -3.358 1.00 96.06 180 THR A CA 1
ATOM 1351 C C . THR A 1 180 ? 10.731 7.193 -2.358 1.00 96.06 180 THR A C 1
ATOM 1353 O O . THR A 1 180 ? 11.069 6.012 -2.426 1.00 96.06 180 THR A O 1
ATOM 1356 N N . ALA A 1 181 ? 9.862 7.629 -1.445 1.00 97.31 181 ALA A N 1
ATOM 1357 C CA . ALA A 1 181 ? 9.159 6.736 -0.529 1.00 97.31 181 ALA A CA 1
ATOM 1358 C C . ALA A 1 181 ? 7.938 6.098 -1.217 1.00 97.31 181 ALA A C 1
ATOM 1360 O O . ALA A 1 181 ? 6.897 6.731 -1.398 1.00 97.31 181 ALA A O 1
ATOM 1361 N N . VAL A 1 182 ? 8.053 4.822 -1.574 1.00 97.75 182 VAL A N 1
ATOM 1362 C CA . VAL A 1 182 ? 7.001 4.023 -2.213 1.00 97.75 182 VAL A CA 1
ATOM 1363 C C . VAL A 1 182 ? 6.236 3.223 -1.145 1.00 97.75 182 VAL A C 1
ATOM 1365 O O . VAL A 1 182 ? 6.861 2.623 -0.267 1.00 97.75 182 VAL A O 1
ATOM 1368 N N . PRO A 1 183 ? 4.889 3.209 -1.149 1.00 97.19 183 PRO A N 1
ATOM 1369 C CA . PRO A 1 183 ? 4.113 2.421 -0.193 1.00 97.19 183 PRO A CA 1
ATOM 1370 C C . PRO A 1 183 ? 4.324 0.912 -0.324 1.00 97.19 183 PRO A C 1
ATOM 1372 O O . PRO A 1 183 ? 4.493 0.360 -1.411 1.00 97.19 183 PRO A O 1
ATOM 1375 N N . PHE A 1 184 ? 4.185 0.222 0.804 1.00 97.44 184 PHE A N 1
ATOM 1376 C CA . PHE A 1 184 ? 3.822 -1.191 0.823 1.00 97.44 184 PHE A CA 1
ATOM 1377 C C . PHE A 1 184 ? 2.551 -1.420 -0.013 1.00 97.44 184 PHE A C 1
ATOM 1379 O O . PHE A 1 184 ? 1.637 -0.595 -0.010 1.00 97.44 184 PHE A O 1
ATOM 1386 N N . GLY A 1 185 ? 2.510 -2.512 -0.779 1.00 96.25 185 GLY A N 1
ATOM 1387 C CA . GLY A 1 185 ? 1.463 -2.734 -1.777 1.00 96.25 185 GLY A CA 1
ATOM 1388 C C . GLY A 1 185 ? 1.786 -2.193 -3.171 1.00 96.25 185 GLY A C 1
ATOM 1389 O O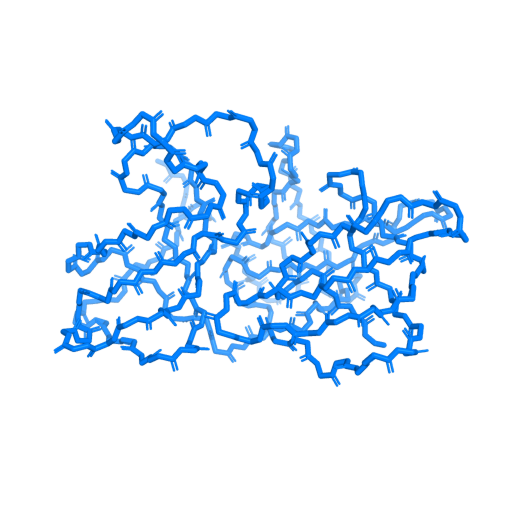 . GLY A 1 185 ? 1.026 -2.483 -4.087 1.00 96.25 185 GLY A O 1
ATOM 1390 N N . ASP A 1 186 ? 2.875 -1.432 -3.341 1.00 97.38 186 ASP A N 1
ATOM 1391 C CA . ASP A 1 186 ? 3.293 -0.837 -4.623 1.00 97.38 186 ASP A CA 1
ATOM 1392 C C . ASP A 1 186 ? 4.752 -1.185 -5.007 1.00 97.38 186 ASP A C 1
ATOM 1394 O O . ASP A 1 186 ? 5.357 -0.536 -5.865 1.00 97.38 186 ASP A O 1
ATOM 1398 N N . VAL A 1 187 ? 5.316 -2.233 -4.398 1.00 97.50 187 VAL A N 1
ATOM 1399 C CA . VAL A 1 187 ? 6.670 -2.745 -4.675 1.00 97.50 187 VAL A CA 1
ATOM 1400 C C . VAL A 1 187 ? 6.611 -4.254 -4.906 1.00 97.50 187 VAL A C 1
ATOM 1402 O O . VAL A 1 187 ? 6.117 -4.992 -4.056 1.00 97.50 187 VAL A O 1
ATOM 1405 N N . MET A 1 188 ? 7.120 -4.704 -6.051 1.00 95.25 188 MET A N 1
ATOM 1406 C CA . MET A 1 188 ? 7.228 -6.100 -6.475 1.00 95.25 188 MET A CA 1
ATOM 1407 C C . MET A 1 188 ? 8.699 -6.503 -6.545 1.00 95.25 188 MET A C 1
ATOM 1409 O O . MET A 1 188 ? 9.529 -5.753 -7.059 1.00 95.25 188 MET A O 1
ATOM 1413 N N . LYS A 1 189 ? 9.000 -7.694 -6.038 1.00 86.06 189 LYS A N 1
ATOM 1414 C CA . LYS A 1 189 ? 10.306 -8.331 -6.189 1.00 86.06 189 LYS A CA 1
ATOM 1415 C C . LYS A 1 189 ? 10.295 -9.249 -7.402 1.00 86.06 189 LYS A C 1
ATOM 1417 O O . LYS A 1 189 ? 9.233 -9.871 -7.626 1.00 86.06 189 LYS A O 1
#

Mean predicted aligned error: 3.32 Å

Solvent-accessible surface area (backbone atoms only — not comparable to full-atom values): 10236 Å² total; per-residue (Å²): 130,67,75,73,77,60,74,84,57,49,80,82,40,65,51,50,62,64,38,42,30,30,31,56,40,88,92,66,74,57,81,30,39,26,28,24,63,38,36,94,44,33,47,39,27,28,27,33,50,44,73,43,56,49,84,36,88,54,57,35,97,82,70,72,48,30,58,21,67,41,74,46,70,45,57,70,58,52,39,35,77,57,88,58,67,74,38,58,60,36,27,27,38,32,79,54,87,96,44,38,31,49,32,32,28,50,34,67,56,92,62,35,34,35,29,35,32,91,87,68,50,69,50,74,42,53,45,93,59,45,47,66,25,39,63,63,62,86,74,51,62,76,39,74,31,42,28,60,40,88,92,31,36,48,43,64,26,35,25,70,40,71,42,68,75,75,36,31,38,28,30,25,68,47,94,86,47,70,75,40,70,34,31,46,25,44,37,37,124

Foldseek 3Di:
DPPLQDDAQDAPQFDDALFWKWFADPPDGDIFIWGFLARPPRQWTKTATQLPFLVAVDDDPVRPHHNNGDIDTHDGSGIDTDDDFLDAQFWWWADDPPWIWIWGFSDDDVQWTWTAALVRDIDIDGVVRTHTAAQADPDDAQDWWWFDDDRITTAIWGFHDDDSSRQWTWTDRDPPRDTGTHGRSGIGD

Radius of gyration: 16.18 Å; Cα contacts (8 Å, |Δi|>4): 474; chains: 1; bounding box: 47×38×46 Å

Secondary structure (DSSP, 8-state):
--GGG--PPPTT----TT-EEEEE-TTS-SEEEEEEEE-SSTTS-EEEESSS-TT-S-B-TTSSSBTTT--EEPPTT--EEE-STTSTT-EEEEEETTEEEEEEEEEEETTEEEEE-TTS-EEEEEGGG-EEPPSS----TT-EEEEEEGGGEEEEEEEEEEETTTTEEEEESSSSSPPEEEETTSEE-

Nearest PDB structures (foldseek):
  7uwz-assembly1_A  TM=8.547E-01  e=1.027E-01  synthetic construct
  9f6c-assembly1_A  TM=8.009E-01  e=1.737E-01  Bos taurus
  5h53-assembly1_A  TM=7.270E-01  e=1.336E-01  Oryctolagus cuniculus
  8qyq-assembly1_A  TM=6.875E-01  e=1.484E-01  Bos taurus
  2mys-assembly1_A  TM=6.982E-01  e=2.645E-01  Gallus gallus